Protein AF-A0A967MHQ8-F1 (afdb_monomer)

Radius of gyration: 22.59 Å; Cα contacts (8 Å, |Δi|>4): 455; chains: 1; bounding box: 64×30×69 Å

Secondary structure (DSSP, 8-state):
--SSSSSSSHHHHHHHHHHHHHHHHTT-HHHHHHHHHTT--TT-B-TT--BHHHHHHHTT-HHHHHHHHHTT--TT-B-TT--BHHHHHHHHT-HHHHHHHHHTT--TT-B-TT--BHHHHHHHHT-HHHHHHHHHTT--TT---TT---HHHHHHHTT-HHHHHHHHTTS---TT---TTS--HHHHHHHTT-HHHHHHHHHTT--TT---TT---HHHHHHHTT-HHHHHHHHHHTT--

Structure (mmCIF, N/CA/C/O backbone):
data_AF-A0A967MHQ8-F1
#
_entry.id   AF-A0A967MHQ8-F1
#
loop_
_atom_site.group_PDB
_atom_site.id
_atom_site.type_symbol
_atom_site.label_atom_id
_atom_site.label_alt_id
_atom_site.label_comp_id
_atom_site.label_asym_id
_atom_site.label_entity_id
_atom_site.label_seq_id
_atom_site.pdbx_PDB_ins_code
_atom_site.Cartn_x
_atom_site.Cartn_y
_atom_site.Cartn_z
_atom_site.occupancy
_atom_site.B_iso_or_equiv
_atom_site.auth_seq_id
_atom_site.auth_comp_id
_atom_site.auth_asym_id
_atom_site.auth_atom_id
_atom_site.pdbx_PDB_model_num
ATOM 1 N N . MET A 1 1 ? -40.229 -2.560 42.058 1.00 47.75 1 MET A N 1
ATOM 2 C CA . MET A 1 1 ? -38.777 -2.769 41.851 1.00 47.75 1 MET A CA 1
ATOM 3 C C . MET A 1 1 ? -38.440 -2.742 40.358 1.00 47.75 1 MET A C 1
ATOM 5 O O . MET A 1 1 ? -38.072 -3.770 39.815 1.00 47.75 1 MET A O 1
ATOM 9 N N . GLY A 1 2 ? -38.585 -1.610 39.654 1.00 55.41 2 GLY A N 1
ATOM 10 C CA . GLY A 1 2 ? -38.301 -1.633 38.209 1.00 55.41 2 GLY A CA 1
ATOM 11 C C . GLY A 1 2 ? -38.611 -0.365 37.425 1.00 55.41 2 GLY A C 1
ATOM 12 O O . GLY A 1 2 ? -39.350 -0.446 36.459 1.00 55.41 2 GLY A O 1
ATOM 13 N N . LEU A 1 3 ? -38.072 0.787 37.838 1.00 48.22 3 LEU A N 1
ATOM 14 C CA . LEU A 1 3 ? -38.023 1.989 36.978 1.00 48.22 3 LEU A CA 1
ATOM 15 C C . LEU A 1 3 ? -36.956 3.029 37.383 1.00 48.22 3 LEU A C 1
ATOM 17 O O . LEU A 1 3 ? -36.825 4.054 36.729 1.00 48.22 3 LEU A O 1
ATOM 21 N N . LEU A 1 4 ? -36.147 2.767 38.418 1.00 46.41 4 LEU A N 1
ATOM 22 C CA . LEU A 1 4 ? -35.182 3.737 38.965 1.00 46.41 4 LEU A CA 1
ATOM 23 C C . LEU A 1 4 ? -33.718 3.511 38.541 1.00 46.41 4 LEU A C 1
ATOM 25 O O . LEU A 1 4 ? -32.852 4.279 38.938 1.00 46.41 4 LEU A O 1
ATOM 29 N N . ALA A 1 5 ? -33.429 2.510 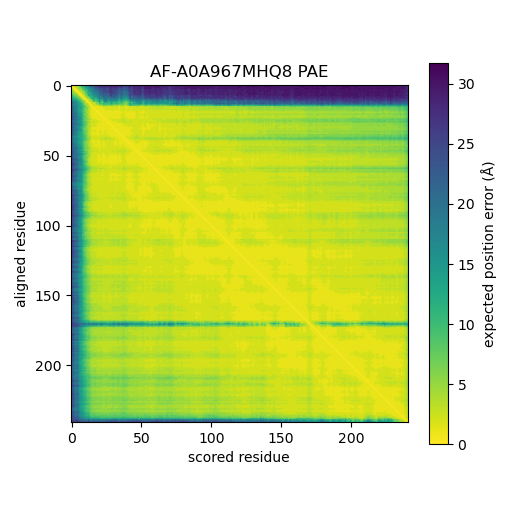37.704 1.00 50.12 5 ALA A N 1
ATOM 30 C CA . ALA A 1 5 ? -32.064 2.253 37.223 1.00 50.12 5 ALA A CA 1
ATOM 31 C C . ALA A 1 5 ? -31.675 3.059 35.963 1.00 50.12 5 ALA A C 1
ATOM 33 O O . ALA A 1 5 ? -30.511 3.060 35.583 1.00 50.12 5 ALA A O 1
ATOM 34 N N . ALA A 1 6 ? -32.617 3.757 35.316 1.00 50.47 6 ALA A N 1
ATOM 35 C CA . ALA A 1 6 ? -32.373 4.394 34.017 1.00 50.47 6 ALA A CA 1
ATOM 36 C C . ALA A 1 6 ? -31.969 5.883 34.078 1.00 50.47 6 ALA A C 1
ATOM 38 O O . ALA A 1 6 ? -31.535 6.419 33.065 1.00 50.47 6 ALA A O 1
ATOM 39 N N . LEU A 1 7 ? -32.082 6.564 35.230 1.00 45.09 7 LEU A N 1
ATOM 40 C CA . LEU A 1 7 ? -31.899 8.029 35.305 1.00 45.09 7 LEU A CA 1
ATOM 41 C C . LEU A 1 7 ? -30.624 8.523 36.011 1.00 45.09 7 LEU A C 1
ATOM 43 O O . LEU A 1 7 ? -30.377 9.724 36.011 1.00 45.09 7 LEU A O 1
ATOM 47 N N . LEU A 1 8 ? -29.803 7.641 36.594 1.00 44.41 8 LEU A N 1
ATOM 48 C CA . LEU A 1 8 ? -28.586 8.043 37.327 1.00 44.41 8 LEU A CA 1
ATOM 49 C C . LEU A 1 8 ? -27.274 7.803 36.561 1.00 44.41 8 LEU A C 1
ATOM 51 O O . LEU A 1 8 ? -26.216 8.216 37.027 1.00 44.41 8 LEU A O 1
ATOM 55 N N . ALA A 1 9 ? -27.323 7.182 35.379 1.00 53.22 9 ALA A N 1
ATOM 56 C CA . ALA A 1 9 ? -26.130 6.891 34.576 1.00 53.22 9 ALA A CA 1
ATOM 57 C C . ALA A 1 9 ? -25.769 7.994 33.560 1.00 53.22 9 ALA A C 1
ATOM 59 O O . ALA A 1 9 ? -24.670 7.989 33.013 1.00 53.22 9 ALA A O 1
ATOM 60 N N . THR A 1 10 ? -26.667 8.943 33.286 1.00 55.47 10 THR A N 1
ATOM 61 C CA . THR A 1 10 ? -26.534 9.879 32.157 1.00 55.47 10 THR A CA 1
ATOM 62 C C . THR A 1 10 ? -25.528 11.029 32.354 1.00 55.47 10 THR A C 1
ATOM 64 O O . THR A 1 10 ? -24.809 11.306 31.398 1.00 55.47 10 THR A O 1
ATOM 67 N N . PRO A 1 11 ? -25.364 11.670 33.535 1.00 55.09 11 PRO A N 1
ATOM 68 C CA . PRO A 1 11 ? -24.401 12.772 33.687 1.00 55.09 11 PRO A CA 1
ATOM 69 C C . PRO A 1 11 ? -22.952 12.288 33.838 1.00 55.09 11 PRO A C 1
ATOM 71 O O . PRO A 1 11 ? -22.029 12.905 33.317 1.00 55.09 11 PRO A O 1
ATOM 74 N N . LEU A 1 12 ? -22.754 11.167 34.546 1.00 60.53 12 LEU A N 1
ATOM 75 C CA . LEU A 1 12 ? -21.436 10.555 34.752 1.00 60.53 12 LEU A CA 1
ATOM 76 C C . LEU A 1 12 ? -20.847 10.043 33.435 1.00 60.53 12 LEU A C 1
ATOM 78 O O . LEU A 1 12 ? -19.660 10.231 33.188 1.00 60.53 12 LEU A O 1
ATOM 82 N N . ARG A 1 13 ? -21.684 9.450 32.575 1.00 66.31 13 ARG A N 1
ATOM 83 C CA . ARG A 1 13 ? -21.265 8.955 31.261 1.00 66.31 13 ARG A CA 1
ATOM 84 C C . ARG A 1 13 ? -20.896 10.089 30.301 1.00 66.31 13 ARG A C 1
ATOM 86 O O . ARG A 1 13 ? -19.844 10.008 29.684 1.00 66.31 13 ARG A O 1
ATOM 93 N N . ALA A 1 14 ? -21.678 11.174 30.268 1.00 69.88 14 ALA A N 1
ATOM 94 C CA . ALA A 1 14 ? -21.362 12.352 29.453 1.00 69.88 14 ALA A CA 1
ATOM 95 C C . ALA A 1 14 ? -19.977 12.940 29.789 1.00 69.88 14 ALA A C 1
ATOM 97 O O . ALA A 1 14 ? -19.194 13.229 28.893 1.00 69.88 14 ALA A O 1
ATOM 98 N N . GLY A 1 15 ? -19.624 13.021 31.078 1.00 88.50 15 GLY A N 1
ATOM 99 C CA . GLY A 1 15 ? -18.303 13.506 31.485 1.00 88.50 15 GLY A CA 1
ATOM 100 C C . GLY A 1 15 ? -17.142 12.585 31.087 1.00 88.50 15 GLY A C 1
ATOM 101 O O . GLY A 1 15 ? -16.048 13.072 30.810 1.00 88.50 15 GLY A O 1
ATOM 102 N N . VAL A 1 16 ? -17.362 11.266 31.054 1.00 92.12 16 VAL A N 1
ATOM 103 C CA . VAL A 1 16 ? -16.352 10.286 30.616 1.00 92.12 16 VAL A CA 1
ATOM 104 C C . VAL A 1 16 ? -16.152 10.351 29.100 1.00 92.12 16 VAL A C 1
ATOM 106 O O . VAL A 1 16 ? -15.011 10.337 28.642 1.00 92.12 16 VAL A O 1
ATOM 109 N N . ASP A 1 17 ? -17.236 10.485 28.336 1.00 94.19 17 ASP A N 1
ATOM 110 C CA . ASP A 1 17 ? -17.201 10.602 26.876 1.00 94.19 17 ASP A CA 1
ATOM 111 C C . ASP A 1 17 ? -16.523 11.916 26.428 1.00 94.19 17 ASP A C 1
ATOM 113 O O . ASP A 1 17 ? -15.655 11.896 25.554 1.00 94.19 17 ASP A O 1
ATOM 117 N N . ASP A 1 18 ? -16.805 13.042 27.095 1.00 93.94 18 ASP A N 1
ATOM 118 C CA . ASP A 1 18 ? -16.136 14.327 26.826 1.00 93.94 18 ASP A CA 1
ATOM 119 C C . ASP A 1 18 ? -14.622 14.256 27.103 1.00 93.94 18 ASP A C 1
ATOM 121 O O . ASP A 1 18 ? -13.801 14.734 26.313 1.00 93.94 18 ASP A O 1
ATOM 125 N N . GLN A 1 19 ? -14.225 13.615 28.210 1.00 95.81 19 GLN A N 1
ATOM 126 C CA . GLN A 1 19 ? -12.813 13.373 28.527 1.00 95.81 19 GLN A CA 1
ATOM 127 C C . GLN A 1 19 ? -12.152 12.445 27.507 1.00 95.81 19 GLN A C 1
ATOM 129 O O . GLN A 1 19 ? -10.979 12.633 27.179 1.00 95.81 19 GLN A O 1
ATOM 134 N N . PHE A 1 20 ? -12.891 11.459 26.994 1.00 96.56 20 PHE A N 1
ATOM 135 C CA . PHE A 1 20 ? -12.401 10.542 25.974 1.00 96.56 20 PHE A CA 1
ATOM 136 C C . PHE A 1 20 ? -12.111 11.288 24.675 1.00 96.56 20 PHE A C 1
ATOM 138 O O . PHE A 1 20 ? -11.001 11.189 24.155 1.00 96.56 20 PHE A O 1
ATOM 145 N N . VAL A 1 21 ? -13.046 12.116 24.199 1.00 96.06 21 VAL A N 1
ATOM 146 C CA . VAL A 1 21 ? -12.842 12.956 23.008 1.00 96.06 21 VAL A CA 1
ATOM 147 C C . VAL A 1 21 ? -11.667 13.917 23.201 1.00 96.06 21 VAL A C 1
ATOM 149 O O . VAL A 1 21 ? -10.824 14.037 22.308 1.00 96.06 21 VAL A O 1
ATOM 152 N N . ALA A 1 22 ? -11.540 14.544 24.375 1.00 96.00 22 ALA A N 1
ATOM 153 C CA . ALA A 1 22 ? -10.396 15.402 24.684 1.00 96.00 22 ALA A CA 1
ATOM 154 C C . ALA A 1 22 ? -9.061 14.631 24.625 1.00 96.00 22 ALA A C 1
ATOM 156 O O . ALA A 1 22 ? -8.103 15.111 24.014 1.00 96.00 22 ALA A O 1
ATOM 157 N N . ALA A 1 23 ? -9.007 13.417 25.188 1.00 97.38 23 ALA A N 1
ATOM 158 C CA . ALA A 1 23 ? -7.833 12.547 25.132 1.00 97.38 23 ALA A CA 1
ATOM 159 C C . ALA A 1 23 ? -7.485 12.129 23.692 1.00 97.38 23 ALA A C 1
ATOM 161 O O . ALA A 1 23 ? -6.307 12.121 23.325 1.00 97.38 23 ALA A O 1
ATOM 162 N N . LEU A 1 24 ? -8.487 11.853 22.845 1.00 96.50 24 LEU A N 1
ATOM 163 C CA . LEU A 1 24 ? -8.277 11.599 21.416 1.00 96.50 24 LEU A CA 1
ATOM 164 C C . LEU A 1 24 ? -7.687 12.818 20.698 1.00 96.50 24 LEU A C 1
ATOM 166 O O . LEU A 1 24 ? -6.767 12.663 19.892 1.00 96.50 24 LEU A O 1
ATOM 170 N N . GLY A 1 25 ? -8.187 14.020 20.999 1.00 93.12 25 GLY A N 1
ATOM 171 C CA . GLY A 1 25 ? -7.746 15.273 20.379 1.00 93.12 25 GLY A CA 1
ATOM 172 C C . GLY A 1 25 ? -6.252 15.555 20.561 1.00 93.12 25 GLY A C 1
ATOM 173 O O . GLY A 1 25 ? -5.614 16.092 19.655 1.00 93.12 25 GLY A O 1
ATOM 174 N N . VAL A 1 26 ? -5.677 15.129 21.689 1.00 94.62 26 VAL A N 1
ATOM 175 C CA . VAL A 1 26 ? -4.241 15.268 21.999 1.00 94.62 26 VAL A CA 1
ATOM 176 C C . VAL A 1 26 ? -3.451 13.958 21.890 1.00 94.62 26 VAL A C 1
ATOM 178 O O . VAL A 1 26 ? -2.256 13.941 22.172 1.00 94.62 26 VAL A O 1
ATOM 181 N N . ALA A 1 27 ? -4.097 12.870 21.458 1.00 93.75 27 ALA A N 1
ATOM 182 C CA . ALA A 1 27 ? -3.530 11.523 21.375 1.00 93.75 27 ALA A CA 1
ATOM 183 C C . ALA A 1 27 ? -2.919 10.997 22.697 1.00 93.75 27 ALA A C 1
ATOM 185 O O . ALA A 1 27 ? -1.911 10.286 22.679 1.00 93.75 27 ALA A O 1
ATOM 186 N N . ASP A 1 28 ? -3.544 11.295 23.843 1.00 97.25 28 ASP A N 1
ATOM 187 C CA . ASP A 1 28 ? -3.195 10.683 25.135 1.00 97.25 28 ASP A CA 1
ATOM 188 C C . ASP A 1 28 ? -3.766 9.258 25.210 1.00 97.25 28 ASP A C 1
ATOM 190 O O . ASP A 1 28 ? -4.867 9.010 25.707 1.00 97.25 28 ASP A O 1
ATOM 194 N N . LEU A 1 29 ? -3.009 8.302 24.667 1.00 96.69 29 LEU A N 1
ATOM 195 C CA . LEU A 1 29 ? -3.438 6.907 24.563 1.00 96.69 29 LEU A CA 1
ATOM 196 C C . LEU A 1 29 ? -3.532 6.194 25.920 1.00 96.69 29 LEU A C 1
ATOM 198 O O . LEU A 1 29 ? -4.275 5.221 26.035 1.00 96.69 29 LEU A O 1
ATOM 202 N N . ASP A 1 30 ? -2.834 6.683 26.947 1.00 96.88 30 ASP A N 1
ATOM 203 C CA . ASP A 1 30 ? -2.940 6.128 28.298 1.00 96.88 30 ASP A CA 1
ATOM 204 C C . ASP A 1 30 ? -4.248 6.589 28.960 1.00 96.88 30 ASP A C 1
ATOM 206 O O . ASP A 1 30 ? -4.899 5.812 29.664 1.00 96.88 30 ASP A O 1
ATOM 210 N N . ALA A 1 31 ? -4.665 7.840 28.734 1.00 96.94 31 ALA A N 1
ATOM 211 C CA . ALA A 1 31 ? -5.988 8.310 29.138 1.00 96.94 31 ALA A CA 1
ATOM 212 C C . ALA A 1 31 ? -7.104 7.592 28.372 1.00 96.94 31 ALA A C 1
ATOM 214 O O . ALA A 1 31 ? -8.058 7.148 29.006 1.00 96.94 31 ALA A O 1
ATOM 215 N N . VAL A 1 32 ? -6.960 7.402 27.056 1.00 97.44 32 VAL A N 1
ATOM 216 C CA . VAL A 1 32 ? -7.900 6.610 26.239 1.00 97.44 32 VAL A CA 1
ATOM 217 C C . VAL A 1 32 ? -8.079 5.205 26.817 1.00 97.44 32 VAL A C 1
ATOM 219 O O . VAL A 1 32 ? -9.212 4.769 26.999 1.00 97.44 32 VAL A O 1
ATOM 222 N N . GLU A 1 33 ? -6.987 4.512 27.158 1.00 95.69 33 GLU A N 1
ATOM 223 C CA . GLU A 1 33 ? -7.042 3.169 27.752 1.00 95.69 33 GLU A CA 1
ATOM 224 C C . GLU A 1 33 ? -7.808 3.161 29.081 1.00 95.69 33 GLU A C 1
ATOM 226 O O . GLU A 1 33 ? -8.714 2.347 29.279 1.00 95.69 33 GLU A O 1
ATOM 231 N N . ARG A 1 34 ? -7.498 4.105 29.981 1.00 96.25 34 ARG A N 1
ATOM 232 C CA . ARG A 1 34 ? -8.207 4.221 31.263 1.00 96.25 34 ARG A CA 1
ATOM 233 C C . ARG A 1 34 ? -9.685 4.543 31.066 1.00 96.25 34 ARG A C 1
ATOM 235 O O . ARG A 1 34 ? -10.515 3.931 31.727 1.00 96.25 34 ARG A O 1
ATOM 242 N N . LEU A 1 35 ? -10.024 5.484 30.193 1.00 96.19 35 LEU A N 1
ATOM 243 C CA . LEU A 1 35 ? -11.401 5.937 29.980 1.00 96.19 35 LEU A CA 1
ATOM 244 C C . LEU A 1 35 ? -12.256 4.859 29.299 1.00 96.19 35 LEU A C 1
ATOM 246 O O . LEU A 1 35 ? -13.386 4.630 29.727 1.00 96.19 35 LEU A O 1
ATOM 250 N N . ALA A 1 36 ? -11.697 4.114 28.338 1.00 94.38 36 ALA A N 1
ATOM 251 C CA . ALA A 1 36 ? -12.349 2.937 27.759 1.00 94.38 36 ALA A CA 1
ATOM 252 C C . ALA A 1 36 ? -12.687 1.891 28.839 1.00 94.38 36 ALA A C 1
ATOM 254 O O . ALA A 1 36 ? -13.807 1.386 28.887 1.00 94.38 36 ALA A O 1
ATOM 255 N N . ALA A 1 37 ? -11.766 1.632 29.776 1.00 92.50 37 ALA A N 1
ATOM 256 C CA . ALA A 1 37 ? -12.014 0.727 30.902 1.00 92.50 37 ALA A CA 1
ATOM 257 C C . ALA A 1 37 ? -13.105 1.225 31.876 1.00 92.50 37 ALA A C 1
ATOM 259 O O . ALA A 1 37 ? -13.669 0.424 32.620 1.00 92.50 37 ALA A O 1
ATOM 260 N N . HIS A 1 38 ? -13.427 2.524 31.864 1.00 91.88 38 HIS A N 1
ATOM 261 C CA . HIS A 1 38 ? -14.511 3.130 32.649 1.00 91.88 38 HIS A CA 1
ATOM 262 C C . HIS A 1 38 ? -15.811 3.311 31.844 1.00 91.88 38 HIS A C 1
ATOM 264 O O . HIS A 1 38 ? -16.718 4.012 32.292 1.00 91.88 38 HIS A O 1
ATOM 270 N N . GLY A 1 39 ? -15.933 2.657 30.685 1.00 90.00 39 GLY A N 1
ATOM 271 C CA . GLY A 1 39 ? -17.170 2.618 29.905 1.00 90.00 39 GLY A CA 1
ATOM 272 C C . GLY A 1 39 ? -17.387 3.809 28.971 1.00 90.00 39 GLY A C 1
ATOM 273 O O . GLY A 1 39 ? -18.533 4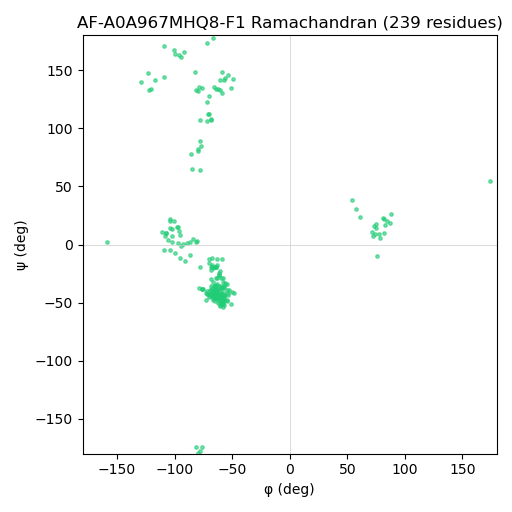.040 28.580 1.00 90.00 39 GLY A O 1
ATOM 274 N N . ALA A 1 40 ? -16.323 4.543 28.619 1.00 95.12 40 ALA A N 1
ATOM 275 C CA . ALA A 1 40 ? -16.372 5.502 27.515 1.00 95.12 40 ALA A CA 1
ATOM 276 C C . ALA A 1 40 ? -16.821 4.809 26.221 1.00 95.12 40 ALA A C 1
ATOM 278 O O . ALA A 1 40 ? -16.430 3.666 25.959 1.00 95.12 40 ALA A O 1
ATOM 279 N N . ASP A 1 41 ? -17.597 5.501 25.390 1.00 96.75 41 ASP A N 1
ATOM 280 C CA . ASP A 1 41 ? -17.883 5.011 24.043 1.00 96.75 41 ASP A CA 1
ATOM 281 C C . ASP A 1 41 ? -16.612 5.059 23.173 1.00 96.75 41 ASP A C 1
ATOM 283 O O . ASP A 1 41 ? -16.141 6.113 22.743 1.00 96.75 41 ASP A O 1
ATOM 287 N N . VAL A 1 42 ? -16.048 3.881 22.894 1.00 97.88 42 VAL A N 1
ATOM 288 C CA . VAL A 1 42 ? -14.802 3.724 22.128 1.00 97.88 42 VAL A CA 1
ATOM 289 C C . VAL A 1 42 ? -14.925 4.123 20.653 1.00 97.88 42 VAL A C 1
ATOM 291 O O . VAL A 1 42 ? -13.903 4.249 19.971 1.00 97.88 42 VAL A O 1
ATOM 294 N N . ASN A 1 43 ? -16.149 4.338 20.159 1.00 98.31 43 ASN A N 1
ATOM 295 C CA . ASN A 1 43 ? -16.427 4.751 18.784 1.00 98.31 43 ASN A CA 1
ATOM 296 C C . ASN A 1 43 ? -16.535 6.269 18.606 1.00 98.31 43 ASN A C 1
ATOM 298 O O . ASN A 1 43 ? -16.726 6.734 17.478 1.00 98.31 43 ASN A O 1
ATOM 302 N N . LEU A 1 44 ? -16.370 7.049 19.680 1.00 97.75 44 LEU A N 1
ATOM 303 C CA . LEU A 1 44 ? -16.291 8.503 19.594 1.00 97.75 44 LEU A CA 1
ATOM 304 C C . LEU A 1 44 ? -15.136 8.945 18.689 1.00 97.75 44 LEU A C 1
ATOM 306 O O . LEU A 1 44 ? -14.095 8.288 18.566 1.00 97.75 44 LEU A O 1
ATOM 310 N N . ARG A 1 45 ? -15.350 10.084 18.031 1.00 97.19 45 ARG A N 1
ATOM 311 C CA . ARG A 1 45 ? -14.471 10.615 16.990 1.00 97.19 45 ARG A CA 1
ATOM 312 C C . ARG A 1 45 ? -13.992 12.011 17.344 1.00 97.19 45 ARG A C 1
ATOM 314 O O . ARG A 1 45 ? -14.715 12.784 17.961 1.00 97.19 45 ARG A O 1
ATOM 321 N N . THR A 1 46 ? -12.777 12.333 16.913 1.00 97.00 46 THR A N 1
ATOM 322 C CA . THR A 1 46 ? -12.308 13.724 16.874 1.00 97.00 46 THR A CA 1
ATOM 323 C C . THR A 1 46 ? -13.009 14.511 15.764 1.00 97.00 46 THR A C 1
ATOM 325 O O . THR A 1 46 ? -13.642 13.922 14.889 1.00 97.00 46 THR A O 1
ATOM 328 N N . ASP A 1 47 ? -12.778 15.824 15.714 1.00 96.00 47 ASP A N 1
ATOM 329 C CA . ASP A 1 47 ? -13.245 16.717 14.636 1.00 96.00 47 ASP A CA 1
ATOM 330 C C . ASP A 1 47 ? -12.739 16.347 13.230 1.00 96.00 47 ASP A C 1
ATOM 332 O O . ASP A 1 47 ? -13.212 16.898 12.245 1.00 96.00 47 ASP A O 1
ATOM 336 N N . LEU A 1 48 ? -11.751 15.448 13.132 1.00 96.00 48 LEU A N 1
ATOM 337 C CA . LEU A 1 48 ? -11.229 14.911 11.867 1.00 96.00 48 LEU A CA 1
ATOM 338 C C . LEU A 1 48 ? -11.724 13.481 11.596 1.00 96.00 48 LEU A C 1
ATOM 340 O O . LEU A 1 48 ? -11.091 12.739 10.840 1.00 96.00 48 LEU A O 1
ATOM 344 N N . GLY A 1 49 ? -12.746 13.032 12.323 1.00 97.50 49 GLY A N 1
ATOM 345 C CA . GLY A 1 49 ? -13.325 11.697 12.211 1.00 97.50 49 GLY A CA 1
ATOM 346 C C . GLY A 1 49 ? -12.451 10.562 12.760 1.00 97.50 49 GLY A C 1
ATOM 347 O O . GLY A 1 49 ? -12.748 9.394 12.513 1.00 97.50 49 GLY A O 1
ATOM 348 N N . LYS A 1 50 ? -11.355 10.849 13.479 1.00 98.25 50 LYS A N 1
ATOM 349 C CA . LYS A 1 50 ? -10.434 9.800 13.959 1.00 98.25 50 LYS A CA 1
ATOM 350 C C . LYS A 1 50 ? -10.983 9.111 15.203 1.00 98.25 50 LYS A C 1
ATOM 352 O O . LYS A 1 50 ? -11.341 9.790 16.160 1.00 98.25 50 LYS A O 1
ATOM 357 N N . THR A 1 51 ? -10.965 7.780 15.213 1.00 98.56 51 THR A N 1
ATOM 358 C CA . THR A 1 51 ? -11.320 6.962 16.383 1.00 98.56 51 THR A CA 1
ATOM 359 C C . THR A 1 51 ? -10.094 6.623 17.232 1.00 98.56 51 THR A C 1
ATOM 361 O O . THR A 1 51 ? -8.947 6.707 16.774 1.00 98.56 51 THR A O 1
ATOM 364 N N . ALA A 1 52 ? -10.333 6.154 18.459 1.00 98.44 52 ALA A N 1
ATOM 365 C CA . ALA A 1 52 ? -9.297 5.592 19.326 1.00 98.44 52 ALA A CA 1
ATOM 366 C C . ALA A 1 52 ? -8.505 4.470 18.643 1.00 98.44 52 ALA A C 1
ATOM 368 O O . ALA A 1 52 ? -7.277 4.428 18.731 1.00 98.44 52 ALA A O 1
ATOM 369 N N . LEU A 1 53 ? -9.205 3.589 17.916 1.00 98.75 53 LEU A N 1
ATOM 370 C CA . LEU A 1 53 ? -8.605 2.437 17.249 1.00 98.75 53 LEU A CA 1
ATOM 371 C C . LEU A 1 53 ? -7.595 2.864 16.176 1.00 98.75 53 LEU A C 1
ATOM 373 O O . LEU A 1 53 ? -6.504 2.301 16.108 1.00 98.75 53 LEU A O 1
ATOM 377 N N . MET A 1 54 ? -7.904 3.904 15.392 1.00 98.62 54 MET A N 1
ATOM 378 C CA . MET A 1 54 ? -6.977 4.460 14.396 1.00 98.62 54 MET A CA 1
ATOM 379 C C . MET A 1 54 ? -5.711 5.032 15.038 1.00 98.62 54 MET A C 1
ATOM 381 O O . MET A 1 54 ? -4.605 4.791 14.552 1.00 98.62 54 MET A O 1
ATOM 385 N N . LEU A 1 55 ? -5.857 5.793 16.129 1.00 98.25 55 LEU A N 1
ATOM 386 C CA . LEU A 1 55 ? -4.717 6.389 16.826 1.00 98.25 55 LEU A CA 1
ATOM 387 C C . LEU A 1 55 ? -3.849 5.307 17.482 1.00 98.25 55 LEU A C 1
ATOM 389 O O . LEU A 1 55 ? -2.632 5.304 17.301 1.00 98.25 55 LEU A O 1
ATOM 393 N N . ALA A 1 56 ? -4.460 4.339 18.167 1.00 98.25 56 ALA A N 1
ATOM 394 C CA . ALA A 1 56 ? -3.750 3.210 18.761 1.00 98.25 56 ALA A CA 1
ATOM 395 C C . ALA A 1 56 ? -2.994 2.383 17.705 1.00 98.25 56 ALA A C 1
ATOM 397 O O . ALA A 1 56 ? -1.830 2.035 17.920 1.00 98.25 56 ALA A O 1
ATOM 398 N N . ALA A 1 57 ? -3.624 2.130 16.553 1.00 98.31 57 ALA A N 1
ATOM 399 C CA . ALA A 1 57 ? -3.022 1.425 15.426 1.00 98.31 57 ALA A CA 1
ATOM 400 C C . ALA A 1 57 ? -1.814 2.175 14.846 1.00 98.31 57 ALA A C 1
ATOM 402 O O . ALA A 1 57 ? -0.758 1.577 14.650 1.00 98.31 57 ALA A O 1
ATOM 403 N N . ARG A 1 58 ? -1.935 3.495 14.642 1.00 96.81 58 ARG A N 1
ATOM 404 C CA . ARG A 1 58 ? -0.844 4.349 14.143 1.00 96.81 58 ARG A CA 1
ATOM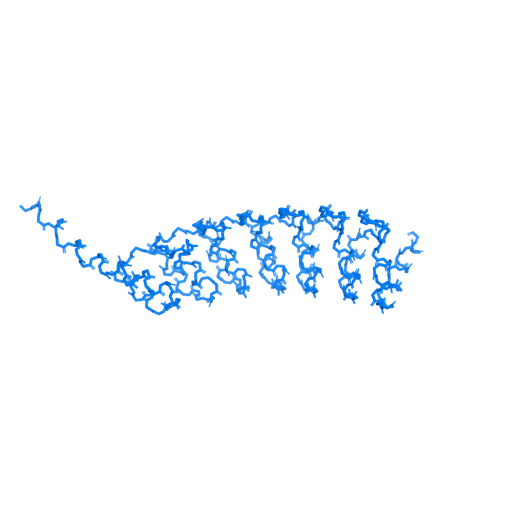 405 C C . ARG A 1 58 ? 0.401 4.306 15.024 1.00 96.81 58 ARG A C 1
ATOM 407 O O . ARG A 1 58 ? 1.504 4.417 14.511 1.00 96.81 58 ARG A O 1
ATOM 414 N N . HIS A 1 59 ? 0.211 4.212 16.337 1.00 94.19 59 HIS A N 1
ATOM 415 C CA . HIS A 1 59 ? 1.292 4.229 17.323 1.00 94.19 59 HIS A CA 1
ATOM 416 C C . HIS A 1 59 ? 1.740 2.821 17.751 1.00 94.19 59 HIS A C 1
ATOM 418 O O . HIS A 1 59 ? 2.436 2.685 18.757 1.00 94.19 59 HIS A O 1
ATOM 424 N N . GLY A 1 60 ? 1.305 1.766 17.048 1.00 91.06 60 GLY A N 1
ATOM 425 C CA . GLY A 1 60 ? 1.704 0.387 17.342 1.00 91.06 60 GLY A CA 1
ATOM 426 C C . GLY A 1 60 ? 1.309 -0.093 18.744 1.00 91.06 60 GLY A C 1
ATOM 427 O O . GLY A 1 60 ? 1.930 -1.008 19.291 1.00 91.06 60 GLY A O 1
ATOM 428 N N . ARG A 1 61 ? 0.287 0.511 19.370 1.00 95.94 61 ARG A N 1
ATOM 429 C CA . ARG A 1 61 ? -0.167 0.164 20.727 1.00 95.94 61 ARG A CA 1
ATOM 430 C C . ARG A 1 61 ? -1.005 -1.116 20.692 1.00 95.94 61 ARG A C 1
ATOM 432 O O . ARG A 1 61 ? -2.183 -1.102 21.026 1.00 95.94 61 ARG A O 1
ATOM 439 N N . HIS A 1 62 ? -0.387 -2.238 20.319 1.00 95.75 62 HIS A N 1
ATOM 440 C CA . HIS A 1 62 ? -1.038 -3.536 20.076 1.00 95.75 62 HIS A CA 1
ATOM 441 C C . HIS A 1 62 ? -1.997 -3.979 21.190 1.00 95.75 62 HIS A C 1
ATOM 443 O O . HIS A 1 62 ? -3.085 -4.481 20.917 1.00 95.75 62 HIS A O 1
ATOM 449 N N . ARG A 1 63 ? -1.612 -3.780 22.459 1.00 96.88 63 ARG A N 1
ATOM 450 C CA . ARG A 1 63 ? -2.480 -4.099 23.607 1.00 96.88 63 ARG A CA 1
ATOM 451 C C . ARG A 1 63 ? -3.733 -3.228 23.629 1.00 96.88 63 ARG A C 1
ATOM 453 O O . ARG A 1 63 ? -4.821 -3.767 23.755 1.00 96.88 63 ARG A O 1
ATOM 460 N N . LEU A 1 64 ? -3.583 -1.921 23.428 1.00 97.94 64 LEU A N 1
ATOM 461 C CA . LEU A 1 64 ? -4.712 -0.997 23.374 1.00 97.94 64 LEU A CA 1
ATOM 462 C C . LEU A 1 64 ? -5.612 -1.275 22.165 1.00 97.94 64 LEU A C 1
ATOM 464 O O . LEU A 1 64 ? -6.827 -1.252 22.306 1.00 97.94 64 LEU A O 1
ATOM 468 N N . VAL A 1 65 ? -5.041 -1.601 21.000 1.00 98.50 65 VAL A N 1
ATOM 469 C CA . VAL A 1 65 ? -5.818 -2.027 19.822 1.00 98.50 65 VAL A CA 1
ATOM 470 C C . VAL A 1 65 ? -6.717 -3.213 20.178 1.00 98.50 65 VAL A C 1
ATOM 472 O O . VAL A 1 65 ? -7.913 -3.165 19.912 1.00 98.50 65 VAL A O 1
ATOM 475 N N . ARG A 1 66 ? -6.170 -4.242 20.838 1.00 98.00 66 ARG A N 1
ATOM 476 C CA . ARG A 1 66 ? -6.956 -5.387 21.321 1.00 98.00 66 ARG A CA 1
ATOM 477 C C . ARG A 1 66 ? -8.064 -4.956 22.279 1.00 98.00 66 ARG A C 1
ATOM 479 O O . ARG A 1 66 ? -9.212 -5.307 22.039 1.00 98.00 66 ARG A O 1
ATOM 486 N N . THR A 1 67 ? -7.728 -4.177 23.307 1.00 97.50 67 THR A N 1
ATOM 487 C CA . THR A 1 67 ? -8.698 -3.697 24.301 1.00 97.50 67 THR A CA 1
ATOM 488 C C . THR A 1 67 ? -9.854 -2.942 23.644 1.00 97.50 67 THR A C 1
ATOM 490 O O . THR A 1 67 ? -11.007 -3.165 23.991 1.00 97.50 67 THR A O 1
ATOM 493 N N . LEU A 1 68 ? -9.570 -2.074 22.668 1.00 98.56 68 LEU A N 1
ATOM 494 C CA . LEU A 1 68 ? -10.596 -1.299 21.967 1.00 98.56 68 LEU A CA 1
ATOM 495 C C . LEU A 1 68 ? -11.505 -2.191 21.108 1.00 98.56 68 LEU A C 1
ATOM 497 O O . LEU A 1 68 ? -12.717 -2.004 21.125 1.00 98.56 68 LEU A O 1
ATOM 501 N N . ILE A 1 69 ? -10.948 -3.177 20.398 1.00 98.44 69 ILE A N 1
ATOM 502 C CA . ILE A 1 69 ? -11.735 -4.150 19.618 1.00 98.44 69 ILE A CA 1
ATOM 503 C C . ILE A 1 69 ? -12.636 -4.980 20.544 1.00 98.44 69 ILE A C 1
ATOM 505 O O . ILE A 1 69 ? -13.822 -5.137 20.269 1.00 98.44 69 ILE A O 1
ATOM 509 N N . GLU A 1 70 ? -12.100 -5.474 21.664 1.00 96.56 70 GLU A N 1
ATOM 510 C CA . GLU A 1 70 ? -12.859 -6.235 22.670 1.00 96.56 70 GLU A CA 1
ATOM 511 C C . GLU A 1 70 ? -13.956 -5.385 23.337 1.00 96.56 70 GLU A C 1
ATOM 513 O O . GLU A 1 70 ? -15.004 -5.911 23.706 1.00 96.56 70 GLU A O 1
ATOM 518 N N . ALA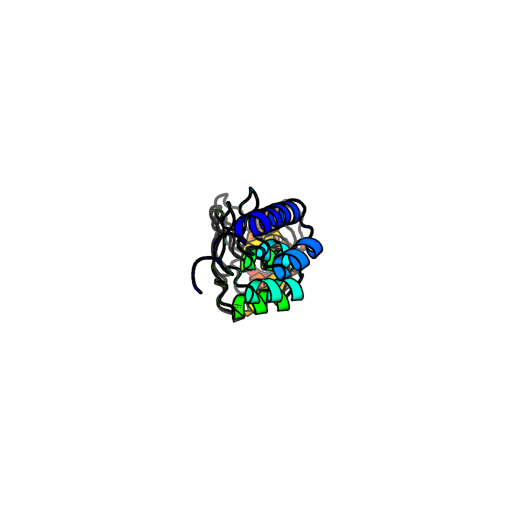 A 1 71 ? -13.750 -4.068 23.427 1.00 96.50 71 ALA A N 1
ATOM 519 C CA . ALA A 1 71 ? -14.742 -3.096 23.884 1.00 96.50 71 ALA A CA 1
ATOM 520 C C . ALA A 1 71 ? -15.774 -2.693 22.807 1.00 96.50 71 ALA A C 1
ATOM 522 O O . ALA A 1 71 ? -16.635 -1.857 23.076 1.00 96.50 71 ALA A O 1
ATOM 523 N N . GLY A 1 72 ? -15.722 -3.278 21.604 1.00 97.50 72 GLY A N 1
ATOM 524 C CA . GLY A 1 72 ? -16.698 -3.034 20.538 1.00 97.50 72 GLY A CA 1
ATOM 525 C C . GLY A 1 72 ? -16.370 -1.855 19.619 1.00 97.50 72 GLY A C 1
ATOM 526 O O . GLY A 1 72 ? -17.283 -1.264 19.039 1.00 97.50 72 GLY A O 1
ATOM 527 N N . ALA A 1 73 ? -15.091 -1.492 19.477 1.00 98.56 73 ALA A N 1
ATOM 528 C CA . ALA A 1 73 ? -14.677 -0.532 18.460 1.00 98.56 73 ALA A CA 1
ATOM 529 C C . ALA A 1 73 ? -14.976 -1.066 17.049 1.00 98.56 73 ALA A C 1
ATOM 531 O O . ALA A 1 73 ? -14.637 -2.204 16.717 1.00 98.56 73 ALA A O 1
ATOM 532 N N . ASP A 1 74 ? -15.565 -0.222 16.206 1.00 98.69 74 ASP A N 1
ATOM 533 C CA . ASP A 1 74 ? -15.768 -0.503 14.791 1.00 98.69 74 ASP A CA 1
ATOM 534 C C . ASP A 1 74 ? -14.413 -0.534 14.067 1.00 98.69 74 ASP A C 1
ATOM 536 O O . ASP A 1 74 ? -13.753 0.491 13.864 1.00 98.69 74 ASP A O 1
ATOM 540 N N . VAL A 1 75 ? -13.995 -1.741 13.683 1.00 98.75 75 VAL A N 1
ATOM 541 C CA . VAL A 1 75 ? -12.718 -2.014 13.009 1.00 98.75 75 VAL A CA 1
ATOM 542 C C . VAL A 1 75 ? -12.636 -1.340 11.635 1.00 98.75 75 VAL A C 1
ATOM 544 O O . VAL A 1 75 ? -11.541 -0.958 11.210 1.00 98.75 75 VAL A O 1
ATOM 547 N N . ASN A 1 76 ? -13.780 -1.147 10.972 1.00 98.75 76 ASN A N 1
ATOM 548 C CA . ASN A 1 76 ? -13.879 -0.575 9.629 1.00 98.75 76 ASN A CA 1
ATOM 549 C C . ASN A 1 76 ? -14.330 0.889 9.634 1.00 98.75 76 ASN A C 1
ATOM 551 O O . ASN A 1 76 ? -14.516 1.477 8.567 1.00 98.75 76 ASN A O 1
ATOM 555 N N . ALA A 1 77 ? -14.432 1.515 10.811 1.00 98.69 77 ALA A N 1
ATOM 556 C CA . ALA A 1 77 ? -14.638 2.949 10.911 1.00 98.69 77 ALA A CA 1
ATOM 557 C C . ALA A 1 77 ? -13.606 3.692 10.050 1.00 98.69 77 ALA A C 1
ATOM 559 O O . ALA A 1 77 ? -12.404 3.410 10.098 1.00 98.69 77 ALA A O 1
ATOM 560 N N . ALA A 1 78 ? -14.088 4.678 9.300 1.00 98.44 78 ALA A N 1
ATOM 561 C CA . ALA A 1 78 ? -13.277 5.551 8.469 1.00 98.44 78 ALA A CA 1
ATOM 562 C C . ALA A 1 78 ? -13.377 7.000 8.960 1.00 98.44 78 ALA A C 1
ATOM 564 O O . ALA A 1 78 ? -14.445 7.448 9.388 1.00 98.44 78 ALA A O 1
ATOM 565 N N . ASN A 1 79 ? -12.252 7.713 8.915 1.00 98.44 79 ASN A N 1
ATOM 566 C CA . ASN A 1 79 ? -12.211 9.145 9.200 1.00 98.44 79 ASN A CA 1
ATOM 567 C C . ASN A 1 79 ? -12.716 9.971 8.003 1.00 98.44 79 ASN A C 1
ATOM 569 O O . ASN A 1 79 ? -13.075 9.411 6.968 1.00 98.44 79 ASN A O 1
ATOM 573 N N . ASP A 1 80 ? -12.685 11.299 8.107 1.00 98.31 80 ASP A N 1
ATOM 574 C CA . ASP A 1 80 ? -13.252 12.190 7.079 1.00 98.31 80 ASP A CA 1
ATOM 575 C C . ASP A 1 80 ? -12.554 12.086 5.708 1.00 98.31 80 ASP A C 1
ATOM 577 O O . ASP A 1 80 ? -13.116 12.468 4.685 1.00 98.31 80 ASP A O 1
ATOM 581 N N . ASN A 1 81 ? -11.342 11.522 5.667 1.00 97.75 81 ASN A N 1
ATOM 582 C CA . ASN A 1 81 ? -10.587 11.241 4.443 1.00 97.75 81 ASN A CA 1
ATOM 583 C C . ASN A 1 81 ? -10.647 9.758 4.032 1.00 97.75 81 ASN A C 1
ATOM 585 O O . ASN A 1 81 ? -9.837 9.307 3.223 1.00 97.75 81 ASN A O 1
ATOM 589 N N . GLY A 1 82 ? -11.547 8.967 4.617 1.00 98.12 82 GLY A N 1
ATOM 590 C CA . GLY A 1 82 ? -11.663 7.530 4.358 1.00 98.12 82 GLY A CA 1
ATOM 591 C C . GLY A 1 82 ? -10.558 6.675 4.999 1.00 98.12 82 GLY A C 1
ATOM 592 O O . GLY A 1 82 ? -10.443 5.491 4.700 1.00 98.12 82 GLY A O 1
ATOM 593 N N . GLY A 1 83 ? -9.715 7.247 5.864 1.00 98.44 83 GLY A N 1
ATOM 594 C CA . GLY A 1 83 ? -8.624 6.521 6.513 1.00 98.44 83 GLY A CA 1
ATOM 595 C C . GLY A 1 83 ? -9.139 5.550 7.576 1.00 98.44 83 GLY A C 1
ATOM 596 O O . GLY A 1 83 ? -9.789 5.993 8.522 1.00 98.44 83 GLY A O 1
ATOM 597 N N . THR A 1 84 ? -8.811 4.261 7.452 1.00 98.75 84 THR A N 1
ATOM 598 C CA . THR A 1 84 ? -9.204 3.193 8.394 1.00 98.75 84 THR A CA 1
ATOM 599 C C . THR A 1 84 ? -8.082 2.830 9.366 1.00 98.75 84 THR A C 1
ATOM 601 O O . THR A 1 84 ? -6.906 3.124 9.124 1.00 98.75 84 THR A O 1
ATOM 604 N N . ALA A 1 85 ? -8.406 2.127 10.458 1.00 98.75 85 ALA A N 1
ATOM 605 C CA . ALA A 1 85 ? -7.399 1.644 11.408 1.00 98.75 85 ALA A CA 1
ATOM 606 C C . ALA A 1 85 ? -6.313 0.775 10.742 1.00 98.75 85 ALA A C 1
ATOM 608 O O . ALA A 1 85 ? -5.142 0.880 11.107 1.00 98.75 85 ALA A O 1
ATOM 609 N N . LEU A 1 86 ? -6.669 -0.016 9.721 1.00 98.88 86 LEU A N 1
ATOM 610 C CA . LEU A 1 86 ? -5.716 -0.832 8.965 1.00 98.88 86 LEU A CA 1
ATOM 611 C C . LEU A 1 86 ? -4.698 0.023 8.191 1.00 98.88 86 LEU A C 1
ATOM 613 O O . LEU A 1 86 ? -3.504 -0.275 8.213 1.00 98.88 86 LEU A O 1
ATOM 617 N N . MET A 1 87 ? -5.132 1.124 7.565 1.00 98.81 87 MET A N 1
ATOM 618 C CA . MET A 1 87 ? -4.220 2.067 6.899 1.00 98.81 87 MET A CA 1
ATOM 619 C C . MET A 1 87 ? -3.289 2.756 7.898 1.00 98.81 87 MET A C 1
ATOM 621 O O . MET A 1 87 ? -2.106 2.931 7.619 1.00 98.81 87 MET A O 1
ATOM 625 N N . TYR A 1 88 ? -3.802 3.121 9.077 1.00 98.44 88 TYR A N 1
ATOM 626 C CA . TYR A 1 88 ? -2.988 3.703 10.143 1.00 98.44 88 TYR A CA 1
ATOM 627 C C . TYR A 1 88 ? -1.964 2.705 10.700 1.00 98.44 88 TYR A C 1
ATOM 629 O O . TYR A 1 88 ? -0.807 3.079 10.880 1.00 98.44 88 TYR A O 1
ATOM 637 N N . ALA A 1 89 ? -2.338 1.437 10.896 1.00 98.69 89 ALA A N 1
ATOM 638 C CA . ALA A 1 89 ? -1.407 0.368 11.267 1.00 98.69 89 ALA A CA 1
ATOM 639 C C . ALA A 1 89 ? -0.306 0.168 10.212 1.00 98.69 89 ALA A C 1
ATOM 641 O O . ALA A 1 89 ? 0.852 -0.061 10.558 1.00 98.69 89 ALA A O 1
ATOM 642 N N . ALA A 1 90 ? -0.640 0.303 8.926 1.00 98.75 90 ALA A N 1
ATOM 643 C CA . ALA A 1 90 ? 0.323 0.190 7.834 1.00 98.75 90 ALA A CA 1
ATOM 644 C C . ALA A 1 90 ? 1.366 1.324 7.807 1.00 98.75 90 ALA A C 1
ATOM 646 O O . ALA A 1 90 ? 2.428 1.140 7.218 1.00 98.75 90 ALA A O 1
ATOM 647 N N . ILE A 1 91 ? 1.109 2.475 8.449 1.00 98.19 91 ILE A N 1
ATOM 648 C CA . ILE A 1 91 ? 2.117 3.541 8.617 1.00 98.19 91 ILE A CA 1
ATOM 649 C C . ILE A 1 91 ? 3.257 3.054 9.518 1.00 98.19 91 ILE A C 1
ATOM 651 O O . ILE A 1 91 ? 4.425 3.279 9.195 1.00 98.19 91 ILE A O 1
ATOM 655 N N . GLU A 1 92 ? 2.913 2.393 10.625 1.00 96.38 92 GLU A N 1
ATOM 656 C CA . GLU A 1 92 ? 3.876 1.819 11.573 1.00 96.38 92 GLU A CA 1
ATOM 657 C C . GLU A 1 92 ? 4.513 0.541 11.017 1.00 96.38 92 GLU A C 1
ATOM 659 O O . GLU A 1 92 ? 5.708 0.319 11.175 1.00 96.38 92 GLU A O 1
ATOM 664 N N . GLY A 1 93 ? 3.726 -0.281 10.317 1.00 96.88 93 GLY A N 1
ATOM 665 C CA . GLY A 1 93 ? 4.210 -1.496 9.668 1.00 96.88 93 GLY A CA 1
ATOM 666 C C . GLY A 1 93 ? 4.346 -2.707 10.586 1.00 96.88 93 GLY A C 1
ATOM 667 O O . GLY A 1 93 ? 4.900 -3.709 10.142 1.00 96.88 93 GLY A O 1
ATOM 668 N N . ASP A 1 94 ? 3.846 -2.656 11.829 1.00 95.69 94 ASP A N 1
ATOM 669 C CA . ASP A 1 94 ? 3.864 -3.805 12.747 1.00 95.69 94 ASP A CA 1
ATOM 670 C C . ASP A 1 94 ? 2.882 -4.897 12.273 1.00 95.69 94 ASP A C 1
ATOM 672 O O . ASP A 1 94 ? 1.657 -4.714 12.374 1.00 95.69 94 ASP A O 1
ATOM 676 N N . PRO A 1 95 ? 3.374 -6.072 11.827 1.00 95.88 95 PRO A N 1
ATOM 677 C CA . PRO A 1 95 ? 2.520 -7.160 11.359 1.00 95.88 95 PRO A CA 1
ATOM 678 C C . PRO A 1 95 ? 1.572 -7.688 12.439 1.00 95.88 95 PRO A C 1
ATOM 680 O O . PRO A 1 95 ? 0.520 -8.230 12.116 1.00 95.88 95 PRO A O 1
ATOM 683 N N . ARG A 1 96 ? 1.899 -7.524 13.729 1.00 96.75 96 ARG A N 1
ATOM 684 C CA . ARG A 1 96 ? 1.029 -7.981 14.826 1.00 96.75 96 ARG A CA 1
ATOM 685 C C . ARG A 1 96 ? -0.250 -7.160 14.904 1.00 96.75 96 ARG A C 1
ATOM 687 O O . ARG A 1 96 ? -1.324 -7.733 15.070 1.00 96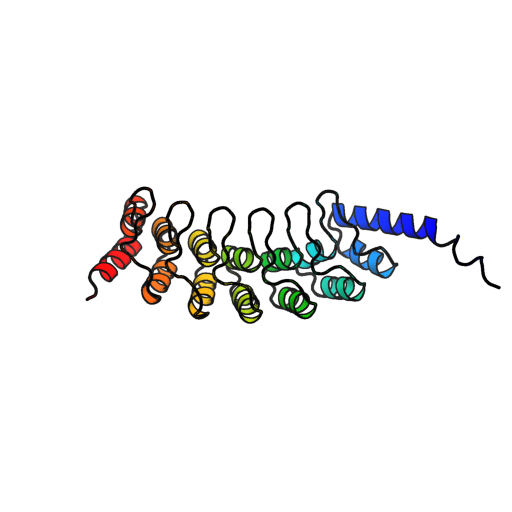.75 96 ARG A O 1
ATOM 694 N N . THR A 1 97 ? -0.131 -5.841 14.760 1.00 98.38 97 THR A N 1
ATOM 695 C CA . THR A 1 97 ? -1.284 -4.933 14.802 1.00 98.38 97 THR A CA 1
ATOM 696 C C . THR A 1 97 ? -2.125 -5.077 13.532 1.00 98.38 97 THR A C 1
ATOM 698 O O . THR A 1 97 ? -3.345 -5.183 13.619 1.00 98.38 97 THR A O 1
ATOM 701 N N . LEU A 1 98 ? -1.481 -5.175 12.363 1.00 98.62 98 LEU A N 1
ATOM 702 C CA . LEU A 1 98 ? -2.158 -5.466 11.093 1.00 98.62 98 LEU A CA 1
ATOM 703 C C . LEU A 1 98 ? -2.915 -6.800 11.143 1.00 98.62 98 LEU A C 1
ATOM 705 O O . LEU A 1 98 ? -4.097 -6.851 10.820 1.00 98.62 98 LEU A O 1
ATOM 709 N N . GLY A 1 99 ? -2.248 -7.868 11.587 1.00 98.38 99 GLY A N 1
ATOM 710 C CA . GLY A 1 99 ? -2.835 -9.203 11.672 1.00 98.38 99 GLY A CA 1
ATOM 711 C C . GLY A 1 99 ? -3.999 -9.263 12.655 1.00 98.38 99 GLY A C 1
ATOM 712 O O . GLY A 1 99 ? -5.008 -9.897 12.361 1.00 98.38 99 GLY A O 1
ATOM 713 N N . LEU A 1 100 ? -3.899 -8.551 13.783 1.00 98.50 100 LEU A N 1
ATOM 714 C CA . LEU A 1 100 ? -5.002 -8.423 14.731 1.00 98.50 100 LEU A CA 1
ATOM 715 C C . LEU A 1 100 ? -6.222 -7.765 14.072 1.00 98.50 100 LEU A C 1
ATOM 717 O O . LEU A 1 100 ? -7.302 -8.345 14.108 1.00 98.50 100 LEU A O 1
ATOM 721 N N . LEU A 1 101 ? -6.051 -6.613 13.422 1.00 98.81 101 LEU A N 1
ATOM 722 C CA . LEU A 1 101 ? -7.148 -5.920 12.734 1.00 98.81 101 LEU A CA 1
ATOM 723 C C . LEU A 1 101 ? -7.795 -6.808 11.657 1.00 98.81 101 LEU A C 1
ATOM 725 O O . LEU A 1 101 ? -9.013 -6.964 11.643 1.00 98.81 101 LEU A O 1
ATOM 729 N N . LEU A 1 102 ? -6.988 -7.449 10.805 1.00 98.75 102 LEU A N 1
ATOM 730 C CA . LEU A 1 102 ? -7.467 -8.346 9.744 1.00 98.75 102 LEU A CA 1
ATOM 731 C C . LEU A 1 102 ? -8.230 -9.551 10.312 1.00 98.75 102 LEU A C 1
ATOM 733 O O . LEU A 1 102 ? -9.310 -9.880 9.828 1.00 98.75 102 LEU A O 1
ATOM 737 N N . SER A 1 103 ? -7.733 -10.158 11.395 1.00 98.44 103 SER A N 1
ATOM 738 C CA . SER A 1 103 ? -8.415 -11.279 12.061 1.00 98.44 103 SER A CA 1
ATOM 739 C C . SER A 1 103 ? -9.764 -10.904 12.686 1.00 98.44 103 SER A C 1
ATOM 741 O O . SER A 1 103 ? -10.593 -11.780 12.919 1.00 98.44 103 SER A O 1
ATOM 743 N N . HIS A 1 104 ? -10.001 -9.610 12.919 1.00 98.62 104 HIS A N 1
ATOM 744 C CA . HIS A 1 104 ? -11.260 -9.058 13.418 1.00 98.62 104 HIS A CA 1
ATOM 745 C C . HIS A 1 104 ? -12.088 -8.369 12.319 1.00 98.62 104 HIS A C 1
ATOM 747 O O . HIS A 1 104 ? -12.960 -7.557 12.618 1.00 98.62 104 HIS A O 1
ATOM 753 N N . GLY A 1 105 ? -11.852 -8.719 11.051 1.00 98.31 105 GLY A N 1
ATOM 754 C CA . GLY A 1 105 ? -12.707 -8.310 9.936 1.00 98.31 105 GLY A CA 1
ATOM 755 C C . GLY A 1 105 ? -12.362 -6.955 9.323 1.00 98.31 105 GLY A C 1
ATOM 756 O O . GLY A 1 105 ? -13.210 -6.387 8.634 1.00 98.31 105 GLY A O 1
ATOM 757 N N . ALA A 1 106 ? -11.148 -6.435 9.545 1.00 98.75 106 ALA A N 1
ATOM 758 C CA . ALA A 1 106 ? -10.688 -5.261 8.811 1.00 98.75 106 ALA A CA 1
ATOM 759 C C . ALA A 1 106 ? -10.693 -5.525 7.300 1.00 98.75 106 ALA A C 1
ATOM 761 O O . ALA A 1 106 ? -10.133 -6.516 6.826 1.00 98.75 106 ALA A O 1
ATOM 762 N N . GLU A 1 107 ? -11.278 -4.611 6.537 1.00 98.69 107 GLU A N 1
ATOM 763 C CA . GLU A 1 107 ? -11.327 -4.699 5.082 1.00 98.69 107 GLU A CA 1
ATOM 764 C C . GLU A 1 107 ? -9.941 -4.427 4.473 1.00 98.69 107 GLU A C 1
ATOM 766 O O . GLU A 1 107 ? -9.479 -3.286 4.407 1.00 98.69 107 GLU A O 1
ATOM 771 N N . ALA A 1 108 ? -9.274 -5.482 3.988 1.00 98.44 108 ALA A N 1
ATOM 772 C CA . ALA A 1 108 ? -7.925 -5.398 3.411 1.00 98.44 108 ALA A CA 1
ATOM 773 C C . ALA A 1 108 ? -7.819 -4.427 2.217 1.00 98.44 108 ALA A C 1
ATOM 775 O O . ALA A 1 108 ? -6.759 -3.841 1.986 1.00 98.44 108 ALA A O 1
ATOM 776 N N . ASN A 1 109 ? -8.927 -4.249 1.490 1.00 98.56 109 ASN A N 1
ATOM 777 C CA . ASN A 1 109 ? -9.028 -3.436 0.277 1.00 98.56 109 ASN A CA 1
ATOM 778 C C . ASN A 1 109 ? -9.790 -2.120 0.475 1.00 98.56 109 ASN A C 1
ATOM 780 O O . ASN A 1 109 ? -10.069 -1.438 -0.510 1.00 98.56 109 ASN A O 1
ATOM 784 N N . ALA A 1 110 ? -10.111 -1.737 1.717 1.00 98.62 110 ALA A N 1
ATOM 785 C CA . ALA A 1 110 ? -10.640 -0.402 1.972 1.00 98.62 110 ALA A CA 1
ATOM 786 C C . ALA A 1 110 ? -9.652 0.656 1.455 1.00 98.62 110 ALA A C 1
ATOM 788 O O . ALA A 1 110 ? -8.430 0.512 1.592 1.00 98.62 110 ALA A O 1
ATOM 789 N N . SER A 1 111 ? -10.190 1.728 0.876 1.00 98.00 111 SER A N 1
ATOM 790 C CA . SER A 1 111 ? -9.416 2.821 0.293 1.00 98.00 111 SER A CA 1
ATOM 791 C C . SER A 1 111 ? -9.885 4.173 0.820 1.00 98.00 111 SER A C 1
ATOM 793 O O . SER A 1 111 ? -11.088 4.406 0.944 1.00 98.00 111 SER A O 1
ATOM 795 N N . GLY A 1 112 ? -8.940 5.075 1.090 1.00 97.31 112 GLY A N 1
ATOM 796 C CA . GLY A 1 112 ? -9.248 6.460 1.443 1.00 97.31 112 GLY A CA 1
ATOM 797 C C . GLY A 1 112 ? -9.874 7.236 0.281 1.00 97.31 112 GLY A C 1
ATOM 798 O O . GLY A 1 112 ? -9.970 6.741 -0.841 1.00 97.31 112 GLY A O 1
ATOM 799 N N . SER A 1 113 ? -10.239 8.496 0.517 1.00 97.56 113 SER A N 1
ATOM 800 C CA . SER A 1 113 ? -10.841 9.378 -0.499 1.00 97.56 113 SER A CA 1
ATOM 801 C C . SER A 1 113 ? -9.938 9.630 -1.714 1.00 97.56 113 SER A C 1
ATOM 803 O O . SER A 1 113 ? -10.424 9.945 -2.796 1.00 97.56 113 SER A O 1
ATOM 805 N N . ASN A 1 114 ? -8.625 9.458 -1.556 1.00 97.25 114 ASN A N 1
ATOM 806 C CA . ASN A 1 114 ? -7.634 9.528 -2.629 1.00 97.25 114 ASN A CA 1
ATOM 807 C C . ASN A 1 114 ? -7.283 8.152 -3.229 1.00 97.25 114 ASN A C 1
ATOM 809 O O . ASN A 1 114 ? -6.336 8.059 -4.003 1.00 97.25 114 ASN A O 1
ATOM 813 N N . GLY A 1 115 ? -7.996 7.086 -2.858 1.00 98.25 115 GLY A N 1
ATOM 814 C CA . GLY A 1 115 ? -7.761 5.722 -3.331 1.00 98.25 115 GLY A CA 1
ATOM 815 C C . GLY A 1 115 ? -6.593 4.990 -2.657 1.00 98.25 115 GLY A C 1
ATOM 816 O O . GLY A 1 115 ? -6.269 3.875 -3.056 1.00 98.25 115 GLY A O 1
ATOM 817 N N . TRP A 1 116 ? -5.953 5.565 -1.630 1.00 98.56 116 TRP A N 1
ATOM 818 C CA . TRP A 1 116 ? -4.871 4.875 -0.919 1.00 98.56 116 TRP A CA 1
ATOM 819 C C . TRP A 1 116 ? -5.396 3.711 -0.079 1.00 98.56 116 TRP A C 1
ATOM 821 O O . TRP A 1 116 ? -6.270 3.896 0.766 1.00 98.56 116 TRP A O 1
ATOM 831 N N . THR A 1 117 ? -4.797 2.535 -0.264 1.00 98.88 117 THR A N 1
ATOM 832 C CA . THR A 1 117 ? -5.044 1.329 0.542 1.00 98.88 117 THR A CA 1
ATOM 833 C C . THR A 1 117 ? -3.945 1.119 1.586 1.00 98.88 117 THR A C 1
ATOM 835 O O . THR A 1 117 ? -2.860 1.706 1.506 1.00 98.88 117 THR A O 1
ATOM 838 N N . ALA A 1 118 ? -4.177 0.225 2.552 1.00 98.88 118 ALA A N 1
ATOM 839 C CA . ALA A 1 118 ? -3.148 -0.168 3.520 1.00 98.88 118 ALA A CA 1
ATOM 840 C C . ALA A 1 118 ? -1.887 -0.739 2.836 1.00 98.88 118 ALA A C 1
ATOM 842 O O . ALA A 1 118 ? -0.767 -0.446 3.259 1.00 98.88 118 ALA A O 1
ATOM 843 N N . LEU A 1 119 ? -2.052 -1.489 1.738 1.00 98.88 119 LEU A N 1
ATOM 844 C CA . LEU A 1 119 ? -0.932 -2.041 0.974 1.00 98.88 119 LEU A CA 1
ATOM 845 C C . LEU A 1 119 ? -0.088 -0.942 0.319 1.00 98.88 119 LEU A C 1
ATOM 847 O O . LEU A 1 119 ? 1.139 -1.017 0.373 1.00 98.88 119 LEU A O 1
ATOM 851 N N . MET A 1 120 ? -0.705 0.107 -0.237 1.00 98.88 120 MET A N 1
ATOM 852 C CA . MET A 1 120 ? 0.037 1.256 -0.775 1.00 98.88 120 MET A CA 1
ATOM 853 C C . MET A 1 120 ? 0.836 1.981 0.309 1.00 98.88 120 MET A C 1
ATOM 855 O O . MET A 1 120 ? 2.000 2.315 0.083 1.00 98.88 120 MET A O 1
ATOM 859 N N . VAL A 1 121 ? 0.246 2.180 1.495 1.00 98.88 121 VAL A N 1
ATOM 860 C CA . VAL A 1 121 ? 0.935 2.799 2.639 1.00 98.88 121 VAL A CA 1
ATOM 861 C C . VAL A 1 121 ? 2.155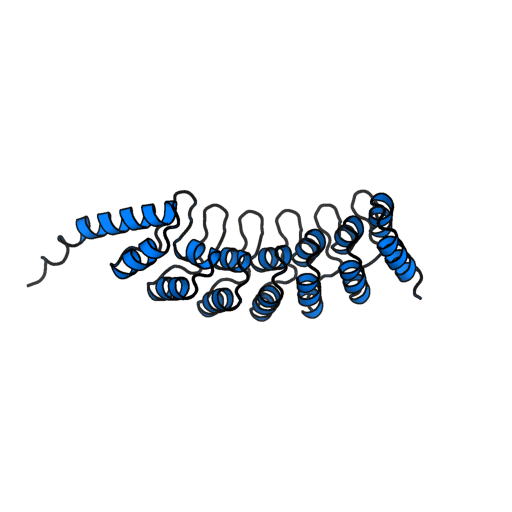 1.972 3.052 1.00 98.88 121 VAL A C 1
ATOM 863 O O . VAL A 1 121 ? 3.262 2.511 3.103 1.00 98.88 121 VAL A O 1
ATOM 866 N N . ALA A 1 122 ? 1.984 0.668 3.291 1.00 98.88 122 ALA A N 1
ATOM 867 C CA . ALA A 1 122 ? 3.080 -0.223 3.680 1.00 98.88 122 ALA A CA 1
ATOM 868 C C . ALA A 1 122 ? 4.188 -0.273 2.611 1.00 98.88 122 ALA A C 1
ATOM 870 O O . ALA A 1 122 ? 5.377 -0.238 2.938 1.00 98.88 122 ALA A O 1
ATOM 871 N N . SER A 1 123 ? 3.798 -0.277 1.333 1.00 98.88 123 SER A N 1
ATOM 872 C CA . SER A 1 123 ? 4.712 -0.288 0.185 1.00 98.88 123 SER A CA 1
ATOM 873 C C . SER A 1 123 ? 5.545 0.993 0.098 1.00 98.88 123 SER A C 1
ATOM 875 O O . SER A 1 123 ? 6.767 0.925 -0.028 1.00 98.88 123 SER A O 1
ATOM 877 N N . ALA A 1 124 ? 4.913 2.162 0.248 1.00 98.81 124 ALA A N 1
ATOM 878 C CA . ALA A 1 124 ? 5.588 3.462 0.267 1.00 98.81 124 ALA A CA 1
ATOM 879 C C . ALA A 1 124 ? 6.548 3.613 1.464 1.00 98.81 124 ALA A C 1
ATOM 881 O O . ALA A 1 124 ? 7.615 4.221 1.354 1.00 98.81 124 ALA A O 1
ATOM 882 N N . LYS A 1 125 ? 6.193 3.038 2.620 1.00 98.56 125 LYS A N 1
ATOM 883 C CA . LYS A 1 125 ? 7.046 3.031 3.819 1.00 98.56 125 LYS A CA 1
ATOM 884 C C . LYS A 1 125 ? 8.170 1.996 3.771 1.00 98.56 125 LYS A C 1
ATOM 886 O O . LYS A 1 125 ? 9.164 2.164 4.471 1.00 98.56 125 LYS A O 1
ATOM 891 N N . GLY A 1 126 ? 8.062 0.986 2.910 1.00 98.38 126 GLY A N 1
ATOM 892 C CA . GLY A 1 126 ? 9.061 -0.071 2.768 1.00 98.38 126 GLY A CA 1
ATOM 893 C C . GLY A 1 126 ? 8.947 -1.184 3.803 1.00 98.38 126 GLY A C 1
ATOM 894 O O . GLY A 1 126 ? 9.921 -1.893 4.042 1.00 98.38 126 GLY A O 1
ATOM 895 N N . HIS A 1 127 ? 7.772 -1.341 4.411 1.00 98.62 127 HIS A N 1
ATOM 896 C CA . HIS A 1 127 ? 7.525 -2.325 5.459 1.00 98.62 127 HIS A CA 1
ATOM 897 C C . HIS A 1 127 ? 7.288 -3.709 4.854 1.00 98.62 127 HIS A C 1
ATOM 899 O O . HIS A 1 127 ? 6.148 -4.133 4.678 1.00 98.62 127 HIS A O 1
ATOM 905 N N . GLU A 1 128 ? 8.367 -4.418 4.521 1.00 98.44 128 GLU A N 1
ATOM 906 C CA . GLU A 1 128 ? 8.323 -5.714 3.825 1.00 98.44 128 GLU A CA 1
ATOM 907 C C . GLU A 1 128 ? 7.373 -6.724 4.490 1.00 98.44 128 GLU A C 1
ATOM 909 O O . GLU A 1 128 ? 6.485 -7.273 3.839 1.00 98.44 128 GLU A O 1
ATOM 914 N N . SER A 1 129 ? 7.507 -6.934 5.802 1.00 98.50 129 SER A N 1
ATOM 915 C CA . SER A 1 129 ? 6.670 -7.886 6.541 1.00 98.50 129 SER A CA 1
ATOM 916 C C . SER A 1 129 ? 5.187 -7.502 6.531 1.00 98.50 129 SER A C 1
ATOM 918 O O . SER A 1 129 ? 4.328 -8.380 6.482 1.00 98.50 129 SER A O 1
ATOM 920 N N . ALA A 1 130 ? 4.876 -6.203 6.546 1.00 98.69 130 ALA A N 1
ATOM 921 C CA . ALA A 1 130 ? 3.506 -5.710 6.428 1.00 98.69 130 ALA A CA 1
ATOM 922 C C . ALA A 1 130 ? 2.949 -5.929 5.016 1.00 98.69 130 ALA A C 1
ATOM 924 O O . ALA A 1 130 ? 1.816 -6.381 4.879 1.00 98.69 130 ALA A O 1
ATOM 925 N N . VAL A 1 131 ? 3.751 -5.663 3.979 1.00 98.81 131 VAL A N 1
ATOM 926 C CA . VAL A 1 131 ? 3.399 -5.929 2.576 1.00 98.81 131 VAL A CA 1
ATOM 927 C C . VAL A 1 131 ? 3.068 -7.409 2.386 1.00 98.81 131 VAL A C 1
ATOM 929 O O . VAL A 1 131 ? 1.977 -7.731 1.920 1.00 98.81 131 VAL A O 1
ATOM 932 N N . ARG A 1 132 ? 3.956 -8.314 2.820 1.00 98.56 132 ARG A N 1
ATOM 933 C CA . ARG A 1 132 ? 3.733 -9.768 2.727 1.00 98.56 132 ARG A CA 1
ATOM 934 C C . ARG A 1 132 ? 2.470 -10.201 3.467 1.00 98.56 132 ARG A C 1
ATOM 936 O O . ARG A 1 132 ? 1.683 -10.974 2.925 1.00 98.56 132 ARG A O 1
ATOM 943 N N . LEU A 1 133 ? 2.256 -9.689 4.681 1.00 98.62 133 LEU A N 1
ATOM 944 C CA . LEU A 1 133 ? 1.060 -10.005 5.456 1.00 98.62 133 LEU A CA 1
ATOM 945 C C . LEU A 1 133 ? -0.211 -9.540 4.736 1.00 98.62 133 LEU A C 1
ATOM 947 O O . LEU A 1 133 ? -1.120 -10.342 4.559 1.00 98.62 133 LEU A O 1
ATOM 951 N N . LEU A 1 134 ? -0.272 -8.284 4.293 1.00 98.75 134 LEU A N 1
ATOM 952 C CA . LEU A 1 134 ? -1.447 -7.731 3.614 1.00 98.75 134 LEU A CA 1
ATOM 953 C C . LEU A 1 134 ? -1.795 -8.522 2.346 1.00 98.75 134 LEU A C 1
ATOM 955 O O . LEU A 1 134 ? -2.949 -8.900 2.166 1.00 98.75 134 LEU A O 1
ATOM 959 N N . LEU A 1 135 ? -0.798 -8.852 1.522 1.00 98.62 135 LEU A N 1
ATOM 960 C CA . LEU A 1 135 ? -0.977 -9.698 0.337 1.00 98.62 135 LEU A CA 1
ATOM 961 C C . LEU A 1 135 ? -1.508 -11.090 0.704 1.00 98.62 135 LEU A C 1
ATOM 963 O O . LEU A 1 135 ? -2.459 -11.573 0.095 1.00 98.62 135 LEU A O 1
ATOM 967 N N . SER A 1 136 ? -0.950 -11.716 1.748 1.00 97.62 136 SER A N 1
ATOM 968 C CA . SER A 1 136 ? -1.415 -13.029 2.225 1.00 97.62 136 SER A CA 1
ATOM 969 C C . SER A 1 136 ? -2.853 -13.008 2.762 1.00 97.62 136 SER A C 1
ATOM 971 O O . SER A 1 136 ? -3.489 -14.054 2.856 1.00 97.62 136 SER A O 1
ATOM 973 N N . GLN A 1 137 ? -3.361 -11.823 3.112 1.00 97.94 137 GLN A N 1
ATOM 974 C CA . GLN A 1 137 ? -4.708 -11.585 3.630 1.00 97.94 137 GLN A CA 1
ATOM 975 C C . GLN A 1 137 ? -5.640 -10.975 2.567 1.00 97.94 137 GLN A C 1
ATOM 977 O O . GLN A 1 137 ? -6.665 -10.387 2.903 1.00 97.94 137 GLN A O 1
ATOM 982 N N . GLY A 1 138 ? -5.304 -11.117 1.279 1.00 96.88 138 GLY A N 1
ATOM 983 C CA . GLY A 1 138 ? -6.190 -10.753 0.172 1.00 96.88 138 GLY A CA 1
ATOM 984 C C . GLY A 1 138 ? -6.193 -9.271 -0.207 1.00 96.88 138 GLY A C 1
ATOM 985 O O . GLY A 1 138 ? -7.118 -8.832 -0.894 1.00 96.88 138 GLY A O 1
ATOM 986 N N . ALA A 1 139 ? -5.190 -8.493 0.216 1.00 98.56 139 ALA A N 1
ATOM 987 C CA . ALA A 1 139 ? -4.997 -7.150 -0.324 1.00 98.56 139 ALA A CA 1
ATOM 988 C C . ALA A 1 139 ? -4.671 -7.221 -1.826 1.00 98.56 139 ALA A C 1
ATOM 990 O O . ALA A 1 139 ? -3.816 -8.004 -2.238 1.00 98.56 139 ALA A O 1
ATOM 991 N N . ASP A 1 140 ? -5.329 -6.388 -2.628 1.00 98.50 140 ASP A N 1
ATOM 992 C CA . ASP A 1 140 ? -5.146 -6.318 -4.074 1.00 98.50 140 ASP A CA 1
ATOM 993 C C . ASP A 1 140 ? -3.775 -5.694 -4.414 1.00 98.50 140 ASP A C 1
ATOM 995 O O . ASP A 1 140 ? -3.571 -4.494 -4.178 1.00 98.50 140 ASP A O 1
ATOM 999 N N . PRO A 1 141 ? -2.825 -6.466 -4.985 1.00 98.31 141 PRO A N 1
ATOM 1000 C CA . PRO A 1 141 ? -1.504 -5.960 -5.357 1.00 98.31 141 PRO A CA 1
ATOM 1001 C C . PRO A 1 141 ? -1.546 -4.890 -6.454 1.00 98.31 141 PRO A C 1
ATOM 1003 O O . PRO A 1 141 ? -0.587 -4.127 -6.592 1.00 98.31 141 PRO A O 1
ATOM 1006 N N . ASN A 1 142 ? -2.642 -4.816 -7.215 1.00 98.56 142 ASN A N 1
ATOM 1007 C CA . ASN A 1 142 ? -2.809 -3.941 -8.373 1.00 98.56 142 ASN A CA 1
ATOM 1008 C C . ASN A 1 142 ? -3.815 -2.814 -8.136 1.00 98.56 142 ASN A C 1
ATOM 1010 O O . ASN A 1 142 ? -4.156 -2.107 -9.089 1.00 98.56 142 ASN A O 1
ATOM 1014 N N . ALA A 1 143 ? -4.249 -2.613 -6.886 1.00 98.50 143 ALA A N 1
ATOM 1015 C CA . ALA A 1 143 ? -5.110 -1.500 -6.515 1.00 98.50 143 ALA A CA 1
ATOM 1016 C C . ALA A 1 143 ? -4.546 -0.183 -7.067 1.00 98.50 143 ALA A C 1
ATOM 1018 O O . ALA A 1 143 ? -3.329 0.029 -7.085 1.00 98.50 143 ALA A O 1
ATOM 1019 N N . ARG A 1 144 ? -5.432 0.708 -7.512 1.00 98.62 144 ARG A N 1
ATOM 1020 C CA . ARG A 1 144 ? -5.064 1.997 -8.102 1.00 98.62 144 ARG A CA 1
ATOM 1021 C C . ARG A 1 144 ? -5.656 3.131 -7.299 1.00 98.62 144 ARG A C 1
ATOM 1023 O O . ARG A 1 144 ? -6.833 3.101 -6.953 1.00 98.62 144 ARG A O 1
ATOM 1030 N N . ASP A 1 145 ? -4.828 4.126 -7.022 1.00 98.69 145 ASP A N 1
ATOM 1031 C CA . ASP A 1 145 ? -5.305 5.363 -6.426 1.00 98.69 145 ASP A CA 1
ATOM 1032 C C . ASP A 1 145 ? -5.940 6.278 -7.487 1.00 98.69 145 ASP A C 1
ATOM 1034 O O . ASP A 1 145 ? -5.993 5.932 -8.671 1.00 98.69 145 ASP A O 1
ATOM 1038 N N . VAL A 1 146 ? -6.416 7.458 -7.078 1.00 98.56 146 VAL A N 1
ATOM 1039 C CA . VAL A 1 146 ? -7.103 8.393 -7.993 1.00 98.56 146 VAL A CA 1
ATOM 1040 C C . VAL A 1 146 ? -6.231 8.916 -9.137 1.00 98.56 146 VAL A C 1
ATOM 1042 O O . VAL A 1 146 ? -6.776 9.496 -10.062 1.00 98.56 146 VAL A O 1
ATOM 1045 N N . TYR A 1 147 ? -4.912 8.711 -9.088 1.00 98.50 147 TYR A N 1
ATOM 1046 C CA . TYR A 1 147 ? -3.969 9.079 -10.147 1.00 98.50 147 TYR A CA 1
ATOM 1047 C C . TYR A 1 147 ? -3.449 7.850 -10.910 1.00 98.50 147 TYR A C 1
ATOM 1049 O O . TYR A 1 147 ? -2.470 7.928 -11.659 1.00 98.50 147 TYR A O 1
ATOM 1057 N N . GLY A 1 148 ? -4.046 6.678 -10.679 1.00 98.56 148 GLY A N 1
ATOM 1058 C CA . GLY A 1 148 ? -3.648 5.413 -11.283 1.00 98.56 148 GLY A CA 1
ATOM 1059 C C . GLY A 1 148 ? -2.370 4.802 -10.701 1.00 98.56 148 GLY A C 1
ATOM 1060 O O . GLY A 1 148 ? -1.800 3.909 -11.328 1.00 98.56 148 GLY A O 1
ATOM 1061 N N . TRP A 1 149 ? -1.882 5.263 -9.546 1.00 98.81 149 TRP A N 1
ATOM 1062 C CA . TRP A 1 149 ? -0.682 4.698 -8.927 1.00 98.81 149 TRP A CA 1
ATOM 1063 C C . TRP A 1 149 ? -0.975 3.365 -8.249 1.00 98.81 149 TRP A C 1
ATOM 1065 O O . TRP A 1 149 ? -1.925 3.254 -7.478 1.00 98.81 149 TRP A O 1
ATOM 1075 N N . THR A 1 150 ? -0.100 2.384 -8.479 1.00 98.88 150 THR A N 1
ATOM 1076 C CA . THR A 1 150 ? -0.143 1.068 -7.826 1.00 98.88 150 THR A CA 1
ATOM 1077 C C . THR A 1 150 ? 0.790 1.002 -6.608 1.00 98.88 150 THR A C 1
ATOM 1079 O O . THR A 1 150 ? 1.725 1.809 -6.505 1.00 98.88 150 THR A O 1
ATOM 1082 N N . PRO A 1 151 ? 0.626 0.015 -5.702 1.00 98.81 151 PRO A N 1
ATOM 1083 C CA . PRO A 1 151 ? 1.586 -0.251 -4.629 1.00 98.81 151 PRO A CA 1
ATOM 1084 C C . PRO A 1 151 ? 3.038 -0.375 -5.119 1.00 98.81 151 PRO A C 1
ATOM 1086 O O . PRO A 1 151 ? 3.944 0.191 -4.505 1.00 98.81 151 PRO A O 1
ATOM 1089 N N . LEU A 1 152 ? 3.261 -1.035 -6.263 1.00 98.88 152 LEU A N 1
ATOM 1090 C CA . LEU A 1 152 ? 4.593 -1.192 -6.859 1.00 98.88 152 LEU A CA 1
ATOM 1091 C C . LEU A 1 152 ? 5.193 0.148 -7.297 1.00 98.88 152 LEU A C 1
ATOM 1093 O O . LEU A 1 152 ? 6.368 0.402 -7.035 1.00 98.88 152 LEU A O 1
ATOM 1097 N N . MET A 1 153 ? 4.399 1.035 -7.907 1.00 98.88 153 MET A N 1
ATOM 1098 C CA . MET A 1 153 ? 4.865 2.381 -8.263 1.00 98.88 153 MET A CA 1
ATOM 1099 C C . MET A 1 153 ? 5.207 3.203 -7.021 1.00 98.88 153 MET A C 1
ATOM 1101 O O . MET A 1 153 ? 6.226 3.890 -7.011 1.00 98.88 153 MET A O 1
ATOM 1105 N N . ARG A 1 154 ? 4.394 3.109 -5.958 1.00 98.75 154 ARG A N 1
ATOM 1106 C CA . ARG A 1 154 ? 4.658 3.786 -4.679 1.00 98.75 154 ARG A CA 1
ATOM 1107 C C . ARG A 1 154 ? 5.966 3.302 -4.051 1.00 98.75 154 ARG A C 1
ATOM 1109 O O . ARG A 1 154 ? 6.794 4.130 -3.685 1.00 98.75 154 ARG A O 1
ATOM 1116 N N . ALA A 1 155 ? 6.196 1.990 -3.994 1.00 98.81 155 ALA A N 1
ATOM 1117 C CA . ALA A 1 155 ? 7.452 1.429 -3.493 1.00 98.81 155 ALA A CA 1
ATOM 1118 C C . ALA A 1 155 ? 8.661 1.828 -4.359 1.00 98.81 155 ALA A C 1
ATOM 1120 O O . ALA A 1 155 ? 9.716 2.163 -3.820 1.00 98.81 155 ALA A O 1
ATOM 1121 N N . ALA A 1 156 ? 8.513 1.831 -5.689 1.00 98.81 156 ALA A N 1
ATOM 1122 C CA . ALA A 1 156 ? 9.572 2.230 -6.614 1.00 9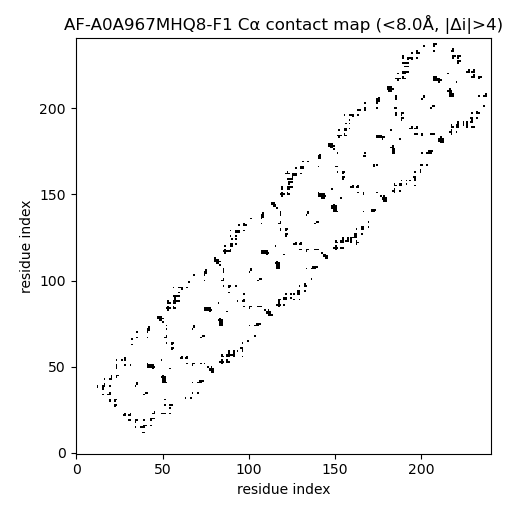8.81 156 ALA A CA 1
ATOM 1123 C C . ALA A 1 156 ? 9.946 3.714 -6.471 1.00 98.81 156 ALA A C 1
ATOM 1125 O O . ALA A 1 156 ? 11.130 4.035 -6.368 1.00 98.81 156 ALA A O 1
ATOM 1126 N N . PHE A 1 157 ? 8.948 4.599 -6.407 1.00 98.75 157 PHE A N 1
ATOM 1127 C CA . PHE A 1 157 ? 9.138 6.039 -6.220 1.00 98.75 157 PHE A CA 1
ATOM 1128 C C . PHE A 1 157 ? 9.739 6.388 -4.854 1.00 98.75 157 PHE A C 1
ATOM 1130 O O . PHE A 1 157 ? 10.576 7.272 -4.742 1.00 98.75 157 PHE A O 1
ATOM 1137 N N . GLU A 1 158 ? 9.379 5.650 -3.809 1.00 98.56 158 GLU A N 1
ATOM 1138 C CA . GLU A 1 158 ? 9.962 5.820 -2.473 1.00 98.56 158 GLU A CA 1
ATOM 1139 C C . GLU A 1 158 ? 11.289 5.058 -2.299 1.00 98.56 158 GLU A C 1
ATOM 1141 O O . GLU A 1 158 ? 11.856 5.015 -1.205 1.00 98.56 158 GLU A O 1
ATOM 1146 N N . THR A 1 159 ? 11.810 4.436 -3.364 1.00 98.50 159 THR A N 1
ATOM 1147 C CA . THR A 1 159 ? 13.058 3.650 -3.388 1.00 98.50 159 THR A CA 1
ATOM 1148 C C . THR A 1 159 ? 13.099 2.479 -2.389 1.00 98.50 159 THR A C 1
ATOM 1150 O O . THR A 1 159 ? 14.158 2.060 -1.918 1.00 98.50 159 THR A O 1
ATOM 1153 N N . ARG A 1 160 ? 11.940 1.887 -2.081 1.00 98.69 160 ARG A N 1
ATOM 1154 C CA . ARG A 1 160 ? 11.780 0.811 -1.090 1.00 98.69 160 ARG A CA 1
ATOM 1155 C C . ARG A 1 160 ? 12.039 -0.573 -1.686 1.00 98.69 160 ARG A C 1
ATOM 1157 O O . ARG A 1 160 ? 11.108 -1.330 -1.947 1.00 98.69 160 ARG A O 1
ATOM 1164 N N . ALA A 1 161 ? 13.312 -0.925 -1.870 1.00 98.50 161 ALA A N 1
ATOM 1165 C CA . ALA A 1 161 ? 13.711 -2.177 -2.527 1.00 98.50 161 ALA A CA 1
ATOM 1166 C C . ALA A 1 161 ? 13.084 -3.443 -1.906 1.00 98.50 161 ALA A C 1
ATOM 1168 O O . ALA A 1 161 ? 12.575 -4.279 -2.641 1.00 98.50 161 ALA A O 1
ATOM 1169 N N . ALA A 1 162 ? 13.045 -3.556 -0.574 1.00 98.12 162 ALA A N 1
ATOM 1170 C CA . ALA A 1 162 ? 12.456 -4.719 0.099 1.00 98.12 162 ALA A CA 1
ATOM 1171 C C . ALA A 1 162 ? 10.943 -4.865 -0.162 1.00 98.12 162 ALA A C 1
ATOM 1173 O O . ALA A 1 162 ? 10.462 -5.960 -0.441 1.00 98.12 162 ALA A O 1
ATOM 1174 N N . ALA A 1 163 ? 10.190 -3.758 -0.150 1.00 98.62 163 ALA A N 1
ATOM 1175 C CA . ALA A 1 163 ? 8.770 -3.782 -0.503 1.00 98.62 163 ALA A CA 1
ATOM 1176 C C . ALA A 1 163 ? 8.548 -4.102 -1.988 1.00 98.62 163 ALA A C 1
ATOM 1178 O O . ALA A 1 163 ? 7.626 -4.847 -2.307 1.00 98.62 163 ALA A O 1
ATOM 1179 N N . VAL A 1 164 ? 9.404 -3.594 -2.887 1.00 98.75 164 VAL A N 1
ATOM 1180 C CA . VAL A 1 164 ? 9.378 -3.977 -4.308 1.00 98.75 164 VAL A CA 1
ATOM 1181 C C . VAL A 1 164 ? 9.557 -5.486 -4.459 1.00 98.75 164 VAL A C 1
ATOM 1183 O O . VAL A 1 164 ? 8.732 -6.112 -5.115 1.00 98.75 164 VAL A O 1
ATOM 1186 N N . SER A 1 165 ? 10.575 -6.080 -3.829 1.00 98.06 165 SER A N 1
ATOM 1187 C CA . SER A 1 165 ? 10.794 -7.530 -3.887 1.00 98.06 165 SER A CA 1
ATOM 1188 C C . SER A 1 165 ? 9.582 -8.308 -3.373 1.00 98.06 165 SER A C 1
ATOM 1190 O O . SER A 1 165 ? 9.083 -9.183 -4.073 1.00 98.06 165 SER A O 1
ATOM 1192 N N . ALA A 1 166 ? 9.033 -7.936 -2.213 1.00 98.12 166 ALA A N 1
ATOM 1193 C CA . ALA A 1 166 ? 7.851 -8.601 -1.663 1.00 98.12 166 ALA A CA 1
ATOM 1194 C C . ALA A 1 166 ? 6.612 -8.505 -2.575 1.00 98.12 166 ALA A C 1
ATOM 1196 O O . ALA A 1 166 ? 5.854 -9.469 -2.677 1.00 98.12 166 ALA A O 1
ATOM 1197 N N . LEU A 1 167 ? 6.401 -7.368 -3.248 1.00 98.56 167 LEU A N 1
ATOM 1198 C CA . LEU A 1 167 ? 5.317 -7.207 -4.223 1.00 98.56 167 LEU A CA 1
ATOM 1199 C C . LEU A 1 167 ? 5.541 -8.075 -5.467 1.00 98.56 167 LEU A C 1
ATOM 1201 O O . LEU A 1 167 ? 4.606 -8.728 -5.929 1.00 98.56 167 LEU A O 1
ATOM 1205 N N . LEU A 1 168 ? 6.766 -8.103 -5.995 1.00 98.19 168 LEU A N 1
ATOM 1206 C CA . LEU A 1 168 ? 7.131 -8.887 -7.178 1.00 98.19 168 LEU A CA 1
ATOM 1207 C C . LEU A 1 168 ? 7.008 -10.398 -6.941 1.00 98.19 168 LEU A C 1
ATOM 1209 O O . LEU A 1 168 ? 6.478 -11.117 -7.785 1.00 98.19 168 LEU A O 1
ATOM 1213 N N . GLU A 1 169 ? 7.392 -10.861 -5.753 1.00 95.94 169 GLU A N 1
ATOM 1214 C CA . GLU A 1 169 ? 7.301 -12.267 -5.343 1.00 95.94 169 GLU A CA 1
ATOM 1215 C C . GLU A 1 169 ? 5.859 -12.756 -5.118 1.00 95.94 169 GLU A C 1
ATOM 1217 O O . GLU A 1 169 ? 5.631 -13.960 -5.025 1.00 95.94 169 GLU A O 1
ATOM 1222 N N . SER A 1 170 ? 4.869 -11.856 -5.048 1.00 89.38 170 SER A N 1
ATOM 1223 C CA . SER A 1 170 ? 3.459 -12.232 -4.852 1.00 89.38 170 SER A CA 1
ATOM 1224 C C . SER A 1 170 ? 2.837 -12.967 -6.048 1.00 89.38 170 SER A C 1
ATOM 1226 O O . SER A 1 170 ? 1.804 -13.616 -5.900 1.00 89.38 170 SER A O 1
ATOM 1228 N N . GLY A 1 171 ? 3.442 -12.859 -7.238 1.00 79.19 171 GLY A N 1
ATOM 1229 C CA . GLY A 1 171 ? 3.019 -13.549 -8.463 1.00 79.19 171 GLY A CA 1
ATOM 1230 C C . GLY A 1 171 ? 1.779 -12.980 -9.167 1.00 79.19 171 GLY A C 1
ATOM 1231 O O . GLY A 1 171 ? 1.504 -13.372 -10.297 1.00 79.19 171 GLY A O 1
ATOM 1232 N N . ALA A 1 172 ? 1.051 -12.044 -8.552 1.00 87.88 172 ALA A N 1
ATOM 1233 C CA . ALA A 1 172 ? -0.169 -11.445 -9.111 1.00 87.88 172 ALA A CA 1
ATOM 1234 C C . ALA A 1 172 ? 0.013 -9.987 -9.576 1.00 87.88 172 ALA A C 1
ATOM 1236 O O . ALA A 1 172 ? -0.960 -9.320 -9.917 1.00 87.88 172 ALA A O 1
ATOM 1237 N N . ILE A 1 173 ? 1.242 -9.471 -9.574 1.00 95.50 173 ILE A N 1
ATOM 1238 C CA . ILE A 1 173 ? 1.525 -8.055 -9.824 1.00 95.50 173 ILE A CA 1
ATOM 1239 C C . ILE A 1 173 ? 1.552 -7.712 -11.327 1.00 95.50 173 ILE A C 1
ATOM 1241 O O . ILE A 1 173 ? 2.225 -8.355 -12.133 1.00 95.50 173 ILE A O 1
ATOM 1245 N N . GLU A 1 174 ? 0.875 -6.634 -11.714 1.00 97.81 174 GLU A N 1
ATOM 1246 C CA . GLU A 1 174 ? 0.969 -6.017 -13.038 1.00 97.81 174 GLU A CA 1
ATOM 1247 C C . GLU A 1 174 ? 2.237 -5.148 -13.118 1.00 97.81 174 GLU A C 1
ATOM 1249 O O . GLU A 1 174 ? 2.191 -3.924 -12.975 1.00 97.81 174 GLU A O 1
ATOM 1254 N N . VAL A 1 175 ? 3.400 -5.766 -13.360 1.00 98.38 175 VAL A N 1
ATOM 1255 C CA . VAL A 1 175 ? 4.711 -5.069 -13.385 1.00 98.38 175 VAL A CA 1
ATOM 1256 C C . VAL A 1 175 ? 4.734 -3.871 -14.348 1.00 98.38 175 VAL A C 1
ATOM 1258 O O . VAL A 1 175 ? 5.377 -2.854 -14.080 1.00 98.38 175 VAL A O 1
ATOM 1261 N N . ASN A 1 176 ? 3.999 -3.974 -15.457 1.00 98.50 176 ASN A N 1
ATOM 1262 C CA . ASN A 1 176 ? 3.919 -2.959 -16.509 1.00 98.50 176 ASN A CA 1
ATOM 1263 C C . ASN A 1 176 ? 2.690 -2.043 -16.399 1.00 98.50 176 ASN A C 1
ATOM 1265 O O . ASN A 1 176 ? 2.364 -1.354 -17.369 1.00 98.50 176 ASN A O 1
ATOM 1269 N N . ALA A 1 177 ? 2.002 -2.022 -15.251 1.00 98.62 177 ALA A N 1
ATOM 1270 C CA . ALA A 1 177 ? 0.907 -1.088 -15.015 1.00 98.62 177 ALA A CA 1
ATOM 1271 C C . ALA A 1 177 ? 1.355 0.358 -15.273 1.00 98.62 177 ALA A C 1
ATOM 1273 O O . ALA A 1 177 ? 2.507 0.730 -15.027 1.00 98.62 177 ALA A O 1
ATOM 1274 N N . ARG A 1 178 ? 0.422 1.171 -15.773 1.00 98.56 178 ARG A N 1
ATOM 1275 C CA . ARG A 1 178 ? 0.634 2.576 -16.129 1.00 98.56 178 ARG A CA 1
ATOM 1276 C C . ARG A 1 178 ? -0.331 3.453 -15.345 1.00 98.56 178 ARG A C 1
ATOM 1278 O O . ARG A 1 178 ? -1.523 3.140 -15.299 1.00 98.56 178 ARG A O 1
ATOM 1285 N N . ASN A 1 179 ? 0.188 4.523 -14.752 1.00 98.69 179 ASN A N 1
ATOM 1286 C CA . ASN A 1 179 ? -0.632 5.550 -14.113 1.00 98.69 179 ASN A CA 1
ATOM 1287 C C . ASN A 1 179 ? -1.180 6.553 -15.144 1.00 98.69 179 ASN A C 1
ATOM 1289 O O . ASN A 1 179 ? -0.979 6.378 -16.347 1.00 98.69 179 ASN A O 1
ATOM 1293 N N . GLU A 1 180 ? -1.855 7.610 -14.689 1.00 98.44 180 GLU A N 1
ATOM 1294 C CA . GLU A 1 180 ? -2.457 8.621 -15.577 1.00 98.44 180 GLU A CA 1
ATOM 1295 C C . GLU A 1 180 ? -1.442 9.370 -16.451 1.00 98.44 180 GLU A C 1
ATOM 1297 O O . GLU A 1 180 ? -1.771 9.766 -17.564 1.00 98.44 180 GLU A O 1
ATOM 1302 N N . ASN A 1 181 ? -0.185 9.482 -16.011 1.00 97.88 181 ASN A N 1
ATOM 1303 C CA . ASN A 1 181 ? 0.901 10.056 -16.816 1.00 97.88 181 ASN A CA 1
ATOM 1304 C C . ASN A 1 181 ? 1.494 9.043 -17.807 1.00 97.88 181 ASN A C 1
ATOM 1306 O O . ASN A 1 181 ? 2.471 9.326 -18.499 1.00 97.88 181 ASN A O 1
ATOM 1310 N N . GLY A 1 182 ? 0.953 7.826 -17.851 1.00 98.44 182 GLY A N 1
ATOM 1311 C CA . GLY A 1 182 ? 1.482 6.728 -18.637 1.00 98.44 182 GLY A CA 1
ATOM 1312 C C . GLY A 1 182 ? 2.781 6.138 -18.081 1.00 98.44 182 GLY A C 1
ATOM 1313 O O . GLY A 1 182 ? 3.356 5.293 -18.763 1.00 98.44 182 GLY A O 1
ATOM 1314 N N . ALA A 1 183 ? 3.237 6.546 -16.895 1.00 98.69 183 ALA A N 1
ATOM 1315 C CA . ALA A 1 183 ? 4.481 6.080 -16.293 1.00 98.69 183 ALA A CA 1
ATOM 1316 C C . ALA A 1 183 ? 4.298 4.727 -15.585 1.00 98.69 183 ALA A C 1
ATOM 1318 O O . ALA A 1 183 ? 3.233 4.426 -15.045 1.00 98.69 183 ALA A O 1
ATOM 1319 N N . THR A 1 184 ? 5.363 3.924 -15.575 1.00 98.81 184 THR A N 1
ATOM 1320 C CA . THR A 1 184 ? 5.445 2.609 -14.908 1.00 98.81 184 THR A CA 1
ATOM 1321 C C . THR A 1 184 ? 6.356 2.678 -13.681 1.00 98.81 184 THR A C 1
ATOM 1323 O O . THR A 1 184 ? 7.101 3.643 -13.502 1.00 98.81 184 THR A O 1
ATOM 1326 N N . ALA A 1 185 ? 6.383 1.626 -12.857 1.00 98.81 185 ALA A N 1
ATOM 1327 C CA . ALA A 1 185 ? 7.343 1.526 -11.751 1.00 98.81 185 ALA A CA 1
ATOM 1328 C C . ALA A 1 185 ? 8.809 1.640 -12.224 1.00 98.81 185 ALA A C 1
ATOM 1330 O O . ALA A 1 185 ? 9.638 2.224 -11.525 1.00 98.81 185 ALA A O 1
ATOM 1331 N N . LEU A 1 186 ? 9.118 1.149 -13.432 1.00 98.88 186 LEU A N 1
ATOM 1332 C CA . LEU A 1 186 ? 10.462 1.222 -14.007 1.00 98.88 186 LEU A CA 1
ATOM 1333 C C . LEU A 1 186 ? 10.869 2.660 -14.350 1.00 98.88 186 LEU A C 1
ATOM 1335 O O . LEU A 1 186 ? 12.022 3.012 -14.124 1.00 98.88 186 LEU A O 1
ATOM 1339 N N . HIS A 1 187 ? 9.939 3.505 -14.812 1.00 98.88 187 HIS A N 1
ATOM 1340 C CA . HIS A 1 187 ? 10.210 4.930 -15.040 1.00 98.88 187 HIS A CA 1
ATOM 1341 C C . HIS A 1 187 ? 10.670 5.614 -13.747 1.00 98.88 187 HIS A C 1
ATOM 1343 O O . HIS A 1 187 ? 11.727 6.239 -13.718 1.00 98.88 187 HIS A O 1
ATOM 1349 N N . TYR A 1 188 ? 9.927 5.426 -12.651 1.00 98.69 188 TYR A N 1
ATOM 1350 C CA . TYR A 1 188 ? 10.265 6.025 -11.357 1.00 98.69 188 TYR A CA 1
ATOM 1351 C C . TYR A 1 188 ? 11.572 5.481 -10.780 1.00 98.69 188 TYR A C 1
ATOM 1353 O O . TYR A 1 188 ? 12.429 6.257 -10.362 1.00 98.69 188 TYR A O 1
ATOM 1361 N N . ALA A 1 189 ? 11.768 4.161 -10.805 1.00 98.81 189 ALA A N 1
ATOM 1362 C CA . ALA A 1 189 ? 13.009 3.549 -10.340 1.00 98.81 189 ALA A CA 1
ATOM 1363 C C . ALA A 1 189 ? 14.231 4.040 -11.132 1.00 98.81 189 ALA A C 1
ATOM 1365 O O . ALA A 1 189 ? 15.309 4.215 -10.557 1.00 98.81 189 ALA A O 1
ATOM 1366 N N . ALA A 1 190 ? 14.052 4.272 -12.436 1.00 98.81 190 ALA A N 1
ATOM 1367 C CA . ALA A 1 190 ? 15.101 4.748 -13.314 1.00 98.81 190 ALA A CA 1
ATOM 1368 C C . ALA A 1 190 ? 15.445 6.222 -13.071 1.00 98.81 190 ALA A C 1
ATOM 1370 O O . ALA A 1 190 ? 16.616 6.546 -12.878 1.00 98.81 190 ALA A O 1
ATOM 1371 N N . ALA A 1 191 ? 14.426 7.084 -12.993 1.00 98.62 191 ALA A N 1
ATOM 1372 C CA . ALA A 1 191 ? 14.567 8.507 -12.691 1.00 98.62 191 ALA A CA 1
ATOM 1373 C C . ALA A 1 191 ? 15.210 8.775 -11.320 1.00 98.62 191 ALA A C 1
ATOM 1375 O O . ALA A 1 191 ? 15.862 9.794 -11.145 1.00 98.62 191 ALA A O 1
ATOM 1376 N N . LEU A 1 192 ? 15.033 7.865 -10.355 1.00 98.56 192 LEU A N 1
ATOM 1377 C CA . LEU A 1 192 ? 15.588 7.969 -8.999 1.00 98.56 192 LEU A CA 1
ATOM 1378 C C . LEU A 1 192 ? 16.897 7.187 -8.807 1.00 98.56 192 LEU A C 1
ATOM 1380 O O . LEU A 1 192 ? 17.432 7.124 -7.699 1.00 98.56 192 LEU A O 1
ATOM 1384 N N . GLY A 1 193 ? 17.403 6.533 -9.855 1.00 98.38 193 GLY A N 1
ATOM 1385 C CA . GLY A 1 193 ? 18.717 5.891 -9.832 1.00 98.38 193 GLY A CA 1
ATOM 1386 C C . GLY A 1 193 ? 18.799 4.599 -9.012 1.00 98.38 193 GLY A C 1
ATOM 1387 O O . GLY A 1 193 ? 19.901 4.130 -8.707 1.00 98.38 193 GLY A O 1
ATOM 1388 N N . SER A 1 194 ? 17.666 3.978 -8.666 1.00 98.25 194 SER A N 1
ATOM 1389 C CA . SER A 1 194 ? 17.649 2.779 -7.822 1.00 98.25 194 SER A CA 1
ATOM 1390 C C . SER A 1 194 ? 18.020 1.524 -8.612 1.00 98.25 194 SER A C 1
ATOM 1392 O O . SER A 1 194 ? 17.171 0.803 -9.134 1.00 98.25 194 SER A O 1
ATOM 1394 N N . THR A 1 195 ? 19.320 1.222 -8.669 1.00 98.44 195 THR A N 1
ATOM 1395 C CA . THR A 1 195 ? 19.849 0.056 -9.407 1.00 98.44 195 THR A CA 1
ATOM 1396 C C . THR A 1 195 ? 19.228 -1.267 -8.944 1.00 98.44 195 THR A C 1
ATOM 1398 O O . THR A 1 195 ? 18.986 -2.145 -9.768 1.00 98.44 195 THR A O 1
ATOM 1401 N N . ALA A 1 196 ? 18.964 -1.420 -7.642 1.00 98.44 196 ALA A N 1
ATOM 1402 C CA . ALA A 1 196 ? 18.363 -2.635 -7.092 1.00 98.44 196 ALA A CA 1
ATOM 1403 C C . ALA A 1 196 ? 16.924 -2.838 -7.592 1.00 98.44 196 ALA A C 1
ATOM 1405 O O . ALA A 1 196 ? 16.579 -3.926 -8.041 1.00 98.44 196 ALA A O 1
ATOM 1406 N N . ILE A 1 197 ? 16.112 -1.778 -7.576 1.00 98.88 197 ILE A N 1
ATOM 1407 C CA . ILE A 1 197 ? 14.715 -1.837 -8.022 1.00 98.88 197 ILE A CA 1
ATOM 1408 C C . ILE A 1 197 ? 14.643 -2.009 -9.537 1.00 98.88 197 ILE A C 1
ATOM 1410 O O . ILE A 1 197 ? 13.878 -2.837 -10.011 1.00 98.88 197 ILE A O 1
ATOM 1414 N N . VAL A 1 198 ? 15.467 -1.282 -10.29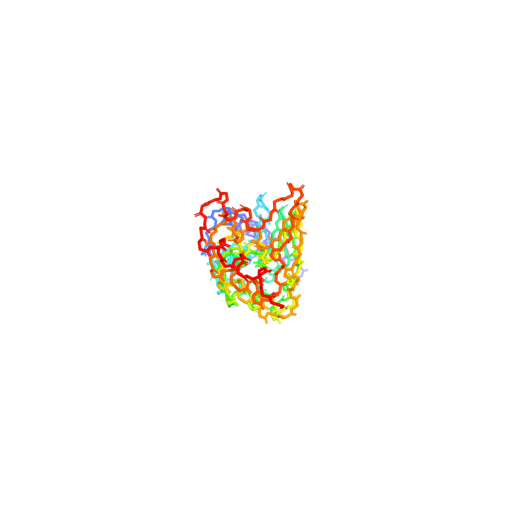7 1.00 98.88 198 VAL A N 1
ATOM 1415 C CA . VAL A 1 198 ? 15.541 -1.433 -11.759 1.00 98.88 198 VAL A CA 1
ATOM 1416 C C . VAL A 1 198 ? 15.874 -2.876 -12.132 1.00 98.88 198 VAL A C 1
ATOM 1418 O O . VAL A 1 198 ? 15.194 -3.453 -12.973 1.00 98.88 198 VAL A O 1
ATOM 1421 N N . ARG A 1 199 ? 16.868 -3.484 -11.472 1.00 98.62 199 ARG A N 1
ATOM 1422 C CA . ARG A 1 199 ? 17.210 -4.896 -11.679 1.00 98.62 199 ARG A CA 1
ATOM 1423 C C . ARG A 1 199 ? 16.019 -5.809 -11.400 1.00 98.62 199 ARG A C 1
ATOM 1425 O O . ARG A 1 199 ? 15.645 -6.572 -12.281 1.00 98.62 199 ARG A O 1
ATOM 1432 N N . ALA A 1 200 ? 15.415 -5.689 -10.218 1.00 98.31 200 ALA A N 1
ATOM 1433 C CA . ALA A 1 200 ? 14.301 -6.541 -9.817 1.00 98.31 200 ALA A CA 1
ATOM 1434 C C . ALA A 1 200 ? 13.113 -6.427 -10.787 1.00 98.31 200 ALA A C 1
ATOM 1436 O O . ALA A 1 200 ? 12.549 -7.437 -11.198 1.00 98.31 200 ALA A O 1
ATOM 1437 N N . LEU A 1 201 ? 12.769 -5.206 -11.207 1.00 98.62 201 LEU A N 1
ATOM 1438 C CA . LEU A 1 201 ? 11.704 -4.955 -12.176 1.00 98.62 201 LEU A CA 1
ATOM 1439 C C . LEU A 1 201 ? 12.005 -5.600 -13.537 1.00 98.62 201 LEU A C 1
ATOM 1441 O O . LEU A 1 201 ? 11.127 -6.248 -14.101 1.00 98.62 201 LEU A O 1
ATOM 1445 N N . LEU A 1 202 ? 13.228 -5.454 -14.059 1.00 98.19 202 LEU A N 1
ATOM 1446 C CA . LEU A 1 202 ? 13.631 -6.065 -15.333 1.00 98.19 202 LEU A CA 1
ATOM 1447 C C . LEU A 1 202 ? 13.612 -7.599 -15.264 1.00 98.19 202 LEU A C 1
ATOM 1449 O O . LEU A 1 202 ? 13.106 -8.241 -16.179 1.00 98.19 202 LEU A O 1
ATOM 1453 N N . GLU A 1 203 ? 14.093 -8.182 -14.163 1.00 96.88 203 GLU A N 1
ATOM 1454 C CA . GLU A 1 203 ? 14.045 -9.632 -13.914 1.00 96.88 203 GLU A CA 1
ATOM 1455 C C . GLU A 1 203 ? 12.604 -10.171 -13.867 1.00 96.88 203 GLU A C 1
ATOM 1457 O O . GLU A 1 203 ? 12.372 -11.325 -14.215 1.00 96.88 203 GLU A O 1
ATOM 1462 N N . HIS A 1 204 ? 11.632 -9.326 -13.507 1.00 97.69 204 HIS A N 1
ATOM 1463 C CA . HIS A 1 204 ? 10.202 -9.654 -13.483 1.00 97.69 204 HIS A CA 1
ATOM 1464 C C . HIS A 1 204 ? 9.440 -9.132 -14.717 1.00 97.69 204 HIS A C 1
ATOM 1466 O O . HIS A 1 204 ? 8.218 -8.993 -14.690 1.00 97.69 204 HIS A O 1
ATOM 1472 N N . GLY A 1 205 ? 10.142 -8.846 -15.818 1.00 96.62 205 GLY A N 1
ATOM 1473 C CA . GLY A 1 205 ? 9.516 -8.552 -17.110 1.00 96.62 205 GLY A CA 1
ATOM 1474 C C . GLY A 1 205 ? 8.998 -7.121 -17.275 1.00 96.62 205 GLY A C 1
ATOM 1475 O O . GLY A 1 205 ? 8.114 -6.877 -18.104 1.00 96.62 205 GLY A O 1
ATOM 1476 N N . ALA A 1 206 ? 9.522 -6.157 -16.514 1.00 98.25 206 ALA A N 1
ATOM 1477 C CA . ALA A 1 206 ? 9.281 -4.747 -16.804 1.00 98.25 206 ALA A CA 1
ATOM 1478 C C . ALA A 1 206 ? 9.812 -4.392 -18.199 1.00 98.25 206 ALA A C 1
ATOM 1480 O O . ALA A 1 206 ? 10.946 -4.721 -18.534 1.00 98.25 206 ALA A O 1
ATOM 1481 N N . ASN A 1 207 ? 9.009 -3.696 -19.002 1.00 98.06 207 ASN A N 1
ATOM 1482 C CA . ASN A 1 207 ? 9.366 -3.299 -20.359 1.00 98.06 207 ASN A CA 1
ATOM 1483 C C . ASN A 1 207 ? 10.319 -2.081 -20.338 1.00 98.06 207 ASN A C 1
ATOM 1485 O O . ASN A 1 207 ? 9.853 -0.965 -20.087 1.00 98.06 207 ASN A O 1
ATOM 1489 N N . PRO A 1 208 ? 11.624 -2.235 -20.650 1.00 97.50 208 PRO A N 1
ATOM 1490 C CA . PRO A 1 208 ? 12.577 -1.120 -20.661 1.00 97.50 208 PRO A CA 1
ATOM 1491 C C . PRO A 1 208 ? 12.322 -0.087 -21.766 1.00 97.50 208 PRO A C 1
ATOM 1493 O O . PRO A 1 208 ? 12.819 1.034 -21.673 1.00 97.50 208 PRO A O 1
ATOM 1496 N N . ALA A 1 209 ? 11.553 -0.444 -22.799 1.00 97.44 209 ALA A N 1
ATOM 1497 C CA . ALA A 1 209 ? 11.256 0.410 -23.947 1.00 97.44 209 ALA A CA 1
ATOM 1498 C C . ALA A 1 209 ? 9.934 1.186 -23.812 1.00 97.44 209 ALA A C 1
ATOM 1500 O O . ALA A 1 209 ? 9.577 1.938 -24.718 1.00 97.44 209 ALA A O 1
ATOM 1501 N N . SER A 1 210 ? 9.178 1.000 -22.722 1.00 96.94 210 SER A N 1
ATOM 1502 C CA . SER A 1 210 ? 7.922 1.729 -22.521 1.00 96.94 210 SER A CA 1
ATOM 1503 C C . SER A 1 210 ? 8.173 3.236 -22.480 1.00 96.94 210 SER A C 1
ATOM 1505 O O . SER A 1 210 ? 9.151 3.664 -21.874 1.00 96.94 210 SER A O 1
ATOM 1507 N N . THR A 1 211 ? 7.274 4.020 -23.066 1.00 98.06 211 THR A N 1
ATOM 1508 C CA . THR A 1 211 ? 7.277 5.482 -22.959 1.00 98.06 211 THR A CA 1
ATOM 1509 C C . THR A 1 211 ? 6.114 5.955 -22.107 1.00 98.06 211 THR A C 1
ATOM 1511 O O . THR A 1 211 ? 5.030 5.379 -22.202 1.00 98.06 211 THR A O 1
ATOM 1514 N N . ASP A 1 212 ? 6.299 7.014 -21.325 1.00 98.00 212 ASP A N 1
ATOM 1515 C CA . ASP A 1 212 ? 5.204 7.757 -20.695 1.00 98.00 212 ASP A CA 1
ATOM 1516 C C . ASP A 1 212 ? 4.467 8.666 -21.711 1.00 98.00 212 ASP A C 1
ATOM 1518 O O . ASP A 1 212 ? 4.720 8.594 -22.918 1.00 98.00 212 ASP A O 1
ATOM 1522 N N . LEU A 1 213 ? 3.512 9.488 -21.256 1.00 98.00 213 LEU A N 1
ATOM 1523 C CA . LEU A 1 213 ? 2.765 10.400 -22.141 1.00 98.00 213 LEU A CA 1
ATOM 1524 C C . LEU A 1 213 ? 3.604 11.565 -22.695 1.00 98.00 213 LEU A C 1
ATOM 1526 O O . LEU A 1 213 ? 3.201 12.181 -23.678 1.00 98.00 213 LEU A O 1
ATOM 1530 N N . GLU A 1 214 ? 4.770 11.846 -22.114 1.00 97.38 214 GLU A N 1
ATOM 1531 C CA . GLU A 1 214 ? 5.734 12.824 -22.632 1.00 97.38 214 GLU A CA 1
ATOM 1532 C C . GLU A 1 214 ? 6.726 12.182 -23.622 1.00 97.38 214 GLU A C 1
ATOM 1534 O O . GLU A 1 214 ? 7.620 12.850 -24.138 1.00 97.38 214 GLU A O 1
ATOM 1539 N N . GLY A 1 215 ? 6.587 10.881 -23.902 1.00 97.81 215 GLY A N 1
ATOM 1540 C CA . GLY A 1 215 ? 7.495 10.139 -24.774 1.00 97.81 215 GLY A CA 1
ATOM 1541 C C . GLY A 1 215 ? 8.821 9.763 -24.107 1.00 97.81 215 GLY A C 1
ATOM 1542 O O . GLY A 1 215 ? 9.726 9.275 -24.786 1.00 97.81 215 GLY A O 1
ATOM 1543 N N . ARG A 1 216 ? 8.960 9.959 -22.791 1.00 98.12 216 ARG A N 1
ATOM 1544 C CA . ARG A 1 216 ? 10.183 9.625 -22.054 1.00 98.12 216 ARG A CA 1
ATOM 1545 C C . ARG A 1 216 ? 10.225 8.129 -21.780 1.00 98.1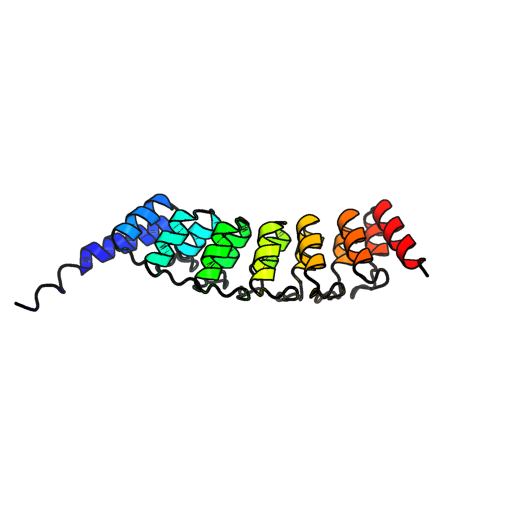2 216 ARG A C 1
ATOM 1547 O O . ARG A 1 216 ? 9.234 7.553 -21.341 1.00 98.12 216 ARG A O 1
ATOM 1554 N N . THR A 1 217 ? 11.381 7.511 -21.995 1.00 98.44 217 THR A N 1
ATOM 1555 C CA . THR A 1 217 ? 11.649 6.119 -21.601 1.00 98.44 217 THR A CA 1
ATOM 1556 C C . THR A 1 217 ? 12.324 6.067 -20.227 1.00 98.44 217 THR A C 1
ATOM 1558 O O . THR A 1 217 ? 12.949 7.053 -19.823 1.00 98.44 217 THR A O 1
ATOM 1561 N N . PRO A 1 218 ? 12.305 4.920 -19.521 1.00 98.56 218 PRO A N 1
ATOM 1562 C CA . PRO A 1 218 ? 13.108 4.734 -18.316 1.00 98.56 218 PRO A CA 1
ATOM 1563 C C . PRO A 1 218 ? 14.600 5.013 -18.543 1.00 98.56 218 PRO A C 1
ATOM 1565 O O . PRO A 1 218 ? 15.243 5.641 -17.705 1.00 98.56 218 PRO A O 1
ATOM 1568 N N . LEU A 1 219 ? 15.146 4.604 -19.697 1.00 98.38 219 LEU A N 1
ATOM 1569 C CA . LEU A 1 219 ? 16.529 4.908 -20.073 1.00 98.38 219 LEU A CA 1
ATOM 1570 C C . LEU A 1 219 ? 16.762 6.420 -20.191 1.00 98.38 219 LEU A C 1
ATOM 1572 O O . LEU A 1 219 ? 17.714 6.924 -19.604 1.00 98.38 219 LEU A O 1
ATOM 1576 N N . GLY A 1 220 ? 15.881 7.132 -20.902 1.00 98.12 220 GLY A N 1
ATOM 1577 C CA . GLY A 1 220 ? 15.954 8.587 -21.049 1.00 98.12 220 GLY A CA 1
ATOM 1578 C C . GLY A 1 220 ? 15.931 9.295 -19.696 1.00 98.12 220 GLY A C 1
ATOM 1579 O O . GLY A 1 220 ? 16.827 10.075 -19.404 1.00 98.12 220 GLY A O 1
ATOM 1580 N N . MET A 1 221 ? 14.997 8.920 -18.815 1.00 98.38 221 MET A N 1
ATOM 1581 C CA . MET A 1 221 ? 14.926 9.475 -17.460 1.00 98.38 221 MET A CA 1
ATOM 1582 C C . MET A 1 221 ? 16.201 9.212 -16.643 1.00 98.38 221 MET A C 1
ATOM 1584 O O . MET A 1 221 ? 16.691 10.112 -15.965 1.00 98.38 221 MET A O 1
ATOM 1588 N N . ALA A 1 222 ? 16.763 7.999 -16.701 1.00 98.56 222 ALA A N 1
ATOM 1589 C CA . ALA A 1 222 ? 18.014 7.690 -16.008 1.00 98.56 222 ALA A CA 1
ATOM 1590 C C . ALA A 1 222 ? 19.198 8.501 -16.553 1.00 98.56 222 ALA A C 1
ATOM 1592 O O . ALA A 1 222 ? 20.048 8.939 -15.778 1.00 98.56 222 ALA A O 1
ATOM 1593 N N . SER A 1 223 ? 19.265 8.698 -17.870 1.00 98.06 223 SER A N 1
ATOM 1594 C CA . SER A 1 223 ? 20.294 9.509 -18.521 1.00 98.06 223 SER A CA 1
ATOM 1595 C C . SER A 1 223 ? 20.171 10.990 -18.161 1.00 98.06 223 SER A C 1
ATOM 1597 O O . SER A 1 223 ? 21.169 11.581 -17.749 1.00 98.06 223 SER A O 1
ATOM 1599 N N . ASP A 1 224 ? 18.966 11.557 -18.237 1.00 97.81 224 ASP A N 1
ATOM 1600 C CA . ASP A 1 224 ? 18.690 12.965 -17.926 1.00 97.81 224 ASP A CA 1
ATOM 1601 C C . ASP A 1 224 ? 19.018 13.299 -16.463 1.00 97.81 224 ASP A C 1
ATOM 1603 O O . ASP A 1 224 ? 19.541 14.372 -16.164 1.00 97.81 224 ASP A O 1
ATOM 1607 N N . MET A 1 225 ? 18.781 12.349 -15.553 1.00 97.81 225 MET A N 1
ATOM 1608 C CA . MET A 1 225 ? 19.091 12.476 -14.123 1.00 97.81 225 MET A CA 1
ATOM 1609 C C . MET A 1 225 ? 20.537 12.074 -13.763 1.00 97.81 225 MET A C 1
ATOM 1611 O O . MET A 1 225 ? 20.921 12.097 -12.593 1.00 97.81 225 MET A O 1
ATOM 1615 N N . GLY A 1 226 ? 21.372 11.697 -14.740 1.00 98.12 226 GLY A N 1
ATOM 1616 C CA . GLY A 1 226 ? 22.789 11.370 -14.525 1.00 98.12 226 GLY A CA 1
ATOM 1617 C C . GLY A 1 226 ? 23.056 10.008 -13.866 1.00 98.12 226 GLY A C 1
ATOM 1618 O O . GLY A 1 226 ? 24.153 9.749 -13.364 1.00 98.12 226 GLY A O 1
ATOM 1619 N N . HIS A 1 227 ? 22.086 9.095 -13.868 1.00 98.56 227 HIS A N 1
ATOM 1620 C CA . HIS A 1 227 ? 22.183 7.768 -13.258 1.00 98.56 227 HIS A CA 1
ATOM 1621 C C . HIS A 1 227 ? 22.832 6.740 -14.197 1.00 98.56 227 HIS A C 1
ATOM 1623 O O . HIS A 1 227 ? 22.221 5.746 -14.591 1.00 98.56 227 HIS A O 1
ATOM 1629 N N . ALA A 1 228 ? 24.114 6.945 -14.522 1.00 98.00 228 ALA A N 1
ATOM 1630 C CA . ALA A 1 228 ? 24.849 6.168 -15.529 1.00 98.00 228 ALA A CA 1
ATOM 1631 C C . ALA A 1 228 ? 24.788 4.639 -15.330 1.00 98.00 228 ALA A C 1
ATOM 1633 O O . ALA A 1 228 ? 24.643 3.890 -16.295 1.00 98.00 228 ALA A O 1
ATOM 1634 N N . ARG A 1 229 ? 24.847 4.157 -14.079 1.00 98.12 229 ARG A N 1
ATOM 1635 C CA . ARG A 1 229 ? 24.756 2.717 -13.774 1.00 98.12 229 ARG A CA 1
ATOM 1636 C C . ARG A 1 229 ? 23.385 2.132 -14.117 1.00 98.12 229 ARG A C 1
ATOM 1638 O O . ARG A 1 229 ? 23.307 1.013 -14.616 1.00 98.12 229 ARG A O 1
ATOM 1645 N N . VAL A 1 230 ? 22.320 2.881 -13.847 1.00 98.62 230 VAL A N 1
ATOM 1646 C CA . VAL A 1 230 ? 20.955 2.487 -14.200 1.00 98.62 230 VAL A CA 1
ATOM 1647 C C . VAL A 1 230 ? 20.758 2.539 -15.710 1.00 98.62 230 VAL A C 1
ATOM 1649 O O . VAL A 1 230 ? 20.236 1.585 -16.277 1.00 98.62 230 VAL A O 1
ATOM 1652 N N . ALA A 1 231 ? 21.225 3.605 -16.363 1.00 98.25 231 ALA A N 1
ATOM 1653 C CA . ALA A 1 231 ? 21.157 3.731 -17.814 1.00 98.25 231 ALA A CA 1
ATOM 1654 C C . ALA A 1 231 ? 21.862 2.556 -18.518 1.00 98.25 231 ALA A C 1
ATOM 1656 O O . ALA A 1 231 ? 21.285 1.948 -19.415 1.00 98.25 231 ALA A O 1
ATOM 1657 N N . SER A 1 232 ? 23.059 2.169 -18.056 1.00 97.75 232 SER A N 1
ATOM 1658 C CA . SER A 1 232 ? 23.759 0.976 -18.556 1.00 97.75 232 SER A CA 1
ATOM 1659 C C . SER A 1 232 ? 22.916 -0.284 -18.378 1.00 97.75 232 SER A C 1
ATOM 1661 O O . SER A 1 232 ? 22.707 -1.007 -19.341 1.00 97.75 232 SER A O 1
ATOM 1663 N N . LEU A 1 233 ? 22.370 -0.511 -17.178 1.00 97.75 233 LEU A N 1
ATOM 1664 C CA . LEU A 1 233 ? 21.572 -1.702 -16.878 1.00 97.75 233 LEU A CA 1
ATOM 1665 C C . LEU A 1 233 ? 20.332 -1.828 -17.782 1.00 97.75 233 LEU A C 1
ATOM 1667 O O . LEU A 1 233 ? 20.021 -2.922 -18.244 1.00 97.75 233 LEU A O 1
ATOM 1671 N N . ILE A 1 234 ? 19.637 -0.717 -18.045 1.00 97.62 234 ILE A N 1
ATOM 1672 C CA . ILE A 1 234 ? 18.463 -0.686 -18.931 1.00 97.62 234 ILE A CA 1
ATOM 1673 C C . ILE A 1 234 ? 18.878 -0.849 -20.402 1.00 97.62 234 ILE A C 1
ATOM 1675 O O . ILE A 1 234 ? 18.218 -1.550 -21.162 1.00 97.62 234 ILE A O 1
ATOM 1679 N N . ASN A 1 235 ? 19.981 -0.230 -20.828 1.00 96.31 235 ASN A N 1
ATOM 1680 C CA . ASN A 1 235 ? 20.497 -0.406 -22.187 1.00 96.31 235 ASN A CA 1
ATOM 1681 C C . ASN A 1 235 ? 20.955 -1.851 -22.450 1.00 96.31 235 ASN A C 1
ATOM 1683 O O . ASN A 1 235 ? 20.775 -2.352 -23.558 1.00 96.31 235 ASN A O 1
ATOM 1687 N N . ASP A 1 236 ? 21.522 -2.522 -21.449 1.00 95.81 236 ASP A N 1
ATOM 1688 C CA . ASP A 1 236 ? 21.942 -3.917 -21.566 1.00 95.81 236 ASP A CA 1
ATOM 1689 C C . ASP A 1 236 ? 20.727 -4.849 -21.692 1.00 95.81 236 ASP A C 1
ATOM 1691 O O . ASP A 1 236 ? 20.745 -5.762 -22.518 1.00 95.81 236 ASP A O 1
ATOM 1695 N N . SER A 1 237 ? 19.636 -4.587 -20.958 1.00 94.56 237 SER A N 1
ATOM 1696 C CA . SER A 1 237 ? 18.407 -5.386 -21.071 1.00 94.56 237 SER A CA 1
ATOM 1697 C C . SER A 1 237 ? 17.690 -5.215 -22.414 1.00 94.56 237 SER A C 1
ATOM 1699 O O . SER A 1 237 ? 17.091 -6.168 -22.897 1.00 94.56 237 SER A O 1
ATOM 1701 N N . LEU A 1 238 ? 17.805 -4.053 -23.067 1.00 90.81 238 LEU A N 1
ATOM 1702 C CA . LEU A 1 238 ? 17.289 -3.823 -24.426 1.00 90.81 238 LEU A CA 1
ATOM 1703 C C . LEU A 1 238 ? 18.031 -4.616 -25.515 1.00 90.81 238 LEU A C 1
ATOM 1705 O O . LEU A 1 238 ? 17.524 -4.749 -26.626 1.00 90.81 238 LEU A O 1
ATOM 1709 N N . ARG A 1 239 ? 19.249 -5.088 -25.228 1.00 88.62 239 ARG A N 1
ATOM 1710 C CA . ARG A 1 239 ? 20.107 -5.824 -26.173 1.00 88.62 239 ARG A CA 1
ATOM 1711 C C . ARG A 1 239 ? 20.063 -7.334 -25.961 1.00 88.62 239 ARG A C 1
ATOM 1713 O O . ARG A 1 239 ? 20.667 -8.061 -26.749 1.00 88.62 239 ARG A O 1
ATOM 1720 N N . ALA A 1 240 ? 19.412 -7.792 -24.892 1.00 78.81 240 ALA A N 1
ATOM 1721 C CA . ALA A 1 240 ? 19.215 -9.211 -24.649 1.00 78.81 240 ALA A CA 1
ATOM 1722 C C . ALA A 1 240 ? 18.300 -9.799 -25.750 1.00 78.81 240 ALA A C 1
ATOM 1724 O O . ALA A 1 240 ? 17.335 -9.135 -26.131 1.00 78.81 240 ALA A O 1
ATOM 1725 N N . PRO A 1 241 ? 18.643 -10.977 -26.305 1.00 56.50 241 PRO A N 1
ATOM 1726 C CA . PRO A 1 241 ? 17.921 -11.602 -27.416 1.00 56.50 241 PRO A CA 1
ATOM 1727 C C . PRO A 1 241 ? 16.514 -12.085 -27.048 1.00 56.50 241 PRO A C 1
ATOM 1729 O O . PRO A 1 241 ? 16.277 -12.387 -25.856 1.00 56.50 241 PRO A O 1
#

Mean predicted aligned error: 4.8 Å

Sequence (241 aa):
MGLLAALLATPLRAGVDDQFVAALGVADLDAVERLAAHGADVNLRTDLGKTALMLAARHGRHRLVRTLIEAGADVNAANDNGGTALMYAAIEGDPRTLGLLLSHGAEANASGSNGWTALMVASAKGHESAVRLLLSQGADPNARDVYGWTPLMRAAFETRAAAVSALLESGAIEVNARNENGATALHYAAALGSTAIVRALLEHGANPASTDLEGRTPLGMASDMGHARVASLINDSLRAP

Solvent-accessible surface area (backbone atoms only — not comparable to full-atom values): 12336 Å² total; per-residue (Å²): 144,87,79,78,80,79,78,77,58,61,70,65,47,52,56,40,38,53,49,37,42,54,23,57,70,72,63,38,61,71,55,37,54,54,35,44,76,70,69,29,65,54,68,52,50,35,100,65,38,46,33,55,50,30,56,27,25,39,70,64,36,50,68,56,34,49,54,39,49,78,70,66,31,65,54,69,51,51,20,80,57,36,52,28,23,57,38,29,15,19,68,59,27,50,48,68,50,42,50,52,42,46,77,66,67,30,61,51,69,50,48,20,77,61,33,53,28,25,51,35,41,9,14,40,70,32,28,34,67,27,36,47,49,40,48,76,64,68,27,62,62,64,49,52,24,80,60,37,47,29,25,54,35,37,3,29,62,57,65,17,50,59,19,36,50,46,48,64,73,65,77,73,52,62,57,69,48,54,24,77,62,39,43,34,28,55,35,40,11,22,47,69,44,37,52,68,44,40,49,54,41,48,77,64,65,33,64,65,81,49,48,27,74,86,65,48,27,23,42,53,36,3,52,78,62,65,23,60,73,37,25,50,55,42,55,52,60,73,67,56,131

Foldseek 3Di:
DDDPPPPPVPPVQVVLQVQLQVCVVVVVLVSVQVSLVVPHDQCDAHPQQDGSLLSCLLVVVLVSNVSSVVSPHDQCRATPQQDGSLLSNLLVLPLSSNVVSLVSPHDLCRATNQQDGSLLNNLLNLSLSSNLSSLVSPRDQLRQGPQGDGSLLSNLLSLNLSSNLSSLVSVRHPQCGAGNQRDGSLLNNLLVLNQSNNVSSVVSPHDQCGAGNVRAGSLNSNVVNPSVSSNVVSVVSVPDD

Nearest PDB structures (foldseek):
  5y4f-assembly1_A  TM=9.560E-01  e=8.320E-14  Homo sapiens
  7tbn-assembly2_B  TM=8.431E-01  e=6.674E-15  synthetic construct
  6by9-assembly1_A  TM=8.908E-01  e=3.663E-12  Homo sapiens
  6fp8-assembly1_B  TM=6.722E-01  e=3.315E-10  synthetic construct
  6sh9-assembly1_B  TM=6.813E-01  e=3.300E-09  Bifidobacterium longum subsp. longum JCM 1217

pLDDT: mean 94.66, std 11.01, range [44.41, 98.88]